Protein AF-A0A0C3S0Z9-F1 (afdb_monomer_lite)

Sequence (194 aa):
MTDPRSNSTPHTPLFCAVRCPLKLSKAVDIPDELIANIVECTVYFQADASEADIIRLRQRALGTLSLVCRQWMRRLRRRIFNVLTIRSKDDLKQLLHFLDHPGTIQPTLAECLHPIRVSHTGSWGLPWLHLTRTGLVARHAKPRILIVTLGDTTVPYIETDGVSLYAPSIIAGFCILLSNAQPEGSTSTIPPGS

Radius of gyration: 23.76 Å; chains: 1; bounding box: 66×62×72 Å

Secondary structure (DSSP, 8-state):
-------------------------SGGG--HHHHHHHHHHTT---TT--HHHHHHHHHHHHHHHHTS-HHHHHHHHHHHTTSEEE-SHHHHHHHHHHHHS--SSSSPHHHH--PEEEEE-STTHHHHHHHHHHHHHTTT---SEEEEEETTEEEEEEEETTEEEE-----TT---------------PPPPP-

Organism: Phlebiopsis gigantea (strain 11061_1 CR5-6) (NCBI:txid745531)

Structure (mmCIF, N/CA/C/O backbone):
data_AF-A0A0C3S0Z9-F1
#
_entry.id   AF-A0A0C3S0Z9-F1
#
loop_
_atom_site.group_PDB
_atom_site.id
_atom_site.type_symbol
_atom_site.label_atom_id
_atom_site.label_alt_id
_atom_site.label_comp_id
_atom_site.label_asym_id
_atom_site.label_entity_id
_atom_site.label_seq_id
_atom_site.pdbx_PDB_ins_code
_atom_site.Cartn_x
_atom_site.Cartn_y
_atom_site.Cartn_z
_atom_site.occupancy
_atom_site.B_iso_or_equiv
_atom_site.auth_seq_id
_atom_site.auth_comp_id
_atom_site.auth_asym_id
_atom_site.auth_atom_id
_atom_site.pdbx_PDB_model_num
ATOM 1 N N . MET A 1 1 ? 48.985 -6.890 24.666 1.00 52.03 1 MET A N 1
ATOM 2 C CA . MET A 1 1 ? 47.968 -7.589 25.473 1.00 52.03 1 MET A CA 1
ATOM 3 C C . MET A 1 1 ? 47.212 -6.540 26.274 1.00 52.03 1 MET A C 1
ATOM 5 O O . MET A 1 1 ? 47.584 -6.291 27.407 1.00 52.03 1 MET A O 1
ATOM 9 N N . THR A 1 2 ? 46.234 -5.883 25.643 1.00 52.00 2 THR A N 1
ATOM 10 C CA . THR A 1 2 ? 45.212 -5.021 26.271 1.00 52.00 2 THR A CA 1
ATOM 11 C C . THR A 1 2 ? 44.234 -4.595 25.171 1.00 52.00 2 THR A C 1
ATOM 13 O O . THR A 1 2 ? 44.539 -3.711 24.376 1.00 52.00 2 THR A O 1
ATOM 16 N N . ASP A 1 3 ? 43.091 -5.277 25.090 1.00 48.66 3 ASP A N 1
ATOM 17 C CA . ASP A 1 3 ? 41.973 -4.909 24.213 1.00 48.66 3 ASP A CA 1
ATOM 18 C C . ASP A 1 3 ? 41.157 -3.767 24.846 1.00 48.66 3 ASP A C 1
ATOM 20 O O . ASP A 1 3 ? 40.769 -3.879 26.017 1.00 48.66 3 ASP A O 1
ATOM 24 N N . PRO A 1 4 ? 40.840 -2.685 24.113 1.00 70.12 4 PRO A N 1
ATOM 25 C CA . PRO A 1 4 ? 39.965 -1.636 24.608 1.00 70.12 4 PRO A CA 1
ATOM 26 C C . PRO A 1 4 ? 38.505 -2.094 24.490 1.00 70.12 4 PRO A C 1
ATOM 28 O O . PRO A 1 4 ? 37.900 -2.085 23.419 1.00 70.12 4 PRO A O 1
ATOM 31 N N . ARG A 1 5 ? 37.923 -2.498 25.624 1.00 56.62 5 ARG A N 1
ATOM 32 C CA . ARG A 1 5 ? 36.480 -2.731 25.771 1.00 56.62 5 ARG A CA 1
ATOM 33 C C . ARG A 1 5 ? 35.711 -1.439 25.486 1.00 56.62 5 ARG A C 1
ATOM 35 O O . ARG A 1 5 ? 35.721 -0.506 26.284 1.00 56.62 5 ARG A O 1
ATOM 42 N N . SER A 1 6 ? 35.027 -1.423 24.348 1.00 62.59 6 SER A N 1
ATOM 43 C CA . SER A 1 6 ? 33.995 -0.450 24.001 1.00 62.59 6 SER A CA 1
ATOM 44 C C . SER A 1 6 ? 32.801 -0.603 24.952 1.00 62.59 6 SER A C 1
ATOM 46 O O . SER A 1 6 ? 32.106 -1.619 24.940 1.00 62.59 6 SER A O 1
ATOM 48 N N . ASN A 1 7 ? 32.595 0.395 25.815 1.00 55.34 7 ASN A N 1
ATOM 49 C CA . ASN A 1 7 ? 31.421 0.521 26.674 1.00 55.34 7 ASN A CA 1
ATOM 50 C C . ASN A 1 7 ? 30.246 1.050 25.840 1.00 55.34 7 ASN A C 1
ATOM 52 O O . ASN A 1 7 ? 30.029 2.258 25.760 1.00 55.34 7 ASN A O 1
ATOM 56 N N . SER A 1 8 ? 29.478 0.155 25.221 1.00 60.97 8 SER A N 1
ATOM 57 C CA . SER A 1 8 ? 28.184 0.508 24.637 1.00 60.97 8 SER A CA 1
ATOM 58 C C . SER A 1 8 ? 27.146 0.625 25.755 1.00 60.97 8 SER A C 1
ATOM 60 O O . SER A 1 8 ? 26.691 -0.379 26.307 1.00 60.97 8 SER A O 1
ATOM 62 N N . THR A 1 9 ? 26.783 1.851 26.117 1.00 62.44 9 THR A N 1
ATOM 63 C CA . THR A 1 9 ? 25.659 2.137 27.011 1.00 62.44 9 THR A CA 1
ATOM 64 C C . THR A 1 9 ? 24.360 1.624 26.376 1.00 62.44 9 THR A C 1
ATOM 66 O O . THR A 1 9 ? 24.074 1.964 25.227 1.00 62.44 9 THR A O 1
ATOM 69 N N . PRO A 1 10 ? 23.549 0.816 27.080 1.00 59.22 10 PRO A N 1
ATOM 70 C CA . PRO A 1 10 ? 22.259 0.392 26.562 1.00 59.22 10 PRO A CA 1
ATOM 71 C C . PRO A 1 10 ? 21.343 1.614 26.470 1.00 59.22 10 PRO A C 1
ATOM 73 O O . PRO A 1 10 ? 20.989 2.222 27.480 1.00 59.22 10 PRO A O 1
ATOM 76 N N . HIS A 1 11 ? 20.975 1.993 25.248 1.00 54.78 11 HIS A N 1
ATOM 77 C CA . HIS A 1 11 ? 19.938 2.985 25.008 1.00 54.78 11 HIS A CA 1
ATOM 78 C C . HIS A 1 11 ? 18.609 2.419 25.507 1.00 54.78 11 HIS A C 1
ATOM 80 O O . HIS A 1 11 ? 17.953 1.635 24.822 1.00 54.78 11 HIS A O 1
ATOM 86 N N . THR A 1 12 ? 18.219 2.795 26.723 1.00 50.47 12 THR A N 1
ATOM 87 C CA . THR A 1 12 ? 16.882 2.515 27.235 1.00 50.47 12 THR A CA 1
ATOM 88 C C . THR A 1 12 ? 15.888 3.257 26.342 1.00 50.47 12 THR A C 1
ATOM 90 O O . THR A 1 12 ? 15.969 4.487 26.252 1.00 50.47 12 THR A O 1
ATOM 93 N N . PRO A 1 13 ? 14.965 2.563 25.656 1.00 47.62 13 PRO A N 1
ATOM 94 C CA . PRO A 1 13 ? 13.929 3.230 24.890 1.00 47.62 13 PRO A CA 1
ATOM 95 C C . PRO A 1 13 ? 13.119 4.104 25.848 1.00 47.62 13 PRO A C 1
ATOM 97 O O . PRO A 1 13 ? 12.490 3.594 26.776 1.00 47.62 13 PRO A O 1
ATOM 100 N N . LEU A 1 14 ? 13.146 5.422 25.633 1.00 45.75 14 LEU A N 1
ATOM 101 C CA . LEU A 1 14 ? 12.218 6.369 26.247 1.00 45.75 14 LEU A CA 1
ATOM 102 C C . LEU A 1 14 ? 10.816 6.049 25.717 1.00 45.75 14 LEU A C 1
ATOM 104 O O . LEU A 1 14 ? 10.308 6.688 24.800 1.00 45.75 14 LEU A O 1
ATOM 108 N N . PHE A 1 15 ? 10.195 5.013 26.277 1.00 47.41 15 PHE A N 1
ATOM 109 C CA . PHE A 1 15 ? 8.767 4.806 26.143 1.00 47.41 15 PHE A CA 1
ATOM 110 C C . PHE A 1 15 ? 8.101 6.007 26.796 1.00 47.41 15 PHE A C 1
ATOM 112 O O . PHE A 1 15 ? 8.155 6.190 28.013 1.00 47.41 15 PHE A O 1
ATOM 119 N N . CYS A 1 16 ? 7.516 6.857 25.958 1.00 43.41 16 CYS A N 1
ATOM 120 C CA . CYS A 1 16 ? 6.669 7.949 26.386 1.00 43.41 16 CYS A CA 1
ATOM 121 C C . CYS A 1 16 ? 5.530 7.329 27.205 1.00 43.41 16 CYS A C 1
ATOM 123 O O . CYS A 1 16 ? 4.602 6.736 26.654 1.00 43.41 16 CYS A O 1
ATOM 125 N N . ALA A 1 17 ? 5.643 7.386 28.533 1.00 46.94 17 ALA A N 1
ATOM 126 C CA . ALA A 1 17 ? 4.626 6.916 29.459 1.00 46.94 17 ALA A CA 1
ATOM 127 C C . ALA A 1 17 ? 3.462 7.911 29.444 1.00 46.94 17 ALA A C 1
ATOM 129 O O . ALA A 1 17 ? 3.234 8.659 30.394 1.00 46.94 17 ALA A O 1
ATOM 130 N N . VAL A 1 18 ? 2.733 7.943 28.330 1.00 54.34 18 VAL A N 1
ATOM 131 C CA . VAL A 1 18 ? 1.457 8.635 28.236 1.00 54.34 18 VAL A CA 1
ATOM 132 C C . VAL A 1 18 ? 0.499 7.853 29.126 1.00 54.34 18 VAL A C 1
ATOM 134 O O . VAL A 1 18 ? -0.052 6.822 28.742 1.00 54.34 18 VAL A O 1
ATOM 137 N N . ARG A 1 19 ? 0.338 8.311 30.370 1.00 47.22 19 ARG A N 1
ATOM 138 C CA . ARG A 1 19 ? -0.743 7.855 31.242 1.00 47.22 19 ARG A CA 1
ATOM 139 C C . ARG A 1 19 ? -2.053 8.310 30.605 1.00 47.22 19 ARG A C 1
ATOM 141 O O . ARG A 1 19 ? -2.492 9.428 30.841 1.00 47.22 19 ARG A O 1
ATOM 148 N N . CYS A 1 20 ? -2.664 7.460 29.785 1.00 50.59 20 CYS A N 1
ATOM 149 C CA . CYS A 1 20 ? -4.035 7.649 29.326 1.00 50.59 20 CYS A CA 1
ATOM 150 C C . CYS A 1 20 ? -4.989 7.132 30.413 1.00 50.59 20 CYS A C 1
ATOM 152 O O . CYS A 1 20 ? -5.079 5.917 30.595 1.00 50.59 20 CYS A O 1
ATOM 154 N N . PRO A 1 21 ? -5.743 7.994 31.120 1.00 54.03 21 PRO A N 1
ATOM 155 C CA . PRO A 1 21 ? -6.776 7.568 32.062 1.00 54.03 21 PRO A CA 1
ATOM 156 C C . PRO A 1 21 ? -8.051 7.139 31.313 1.00 54.03 21 PRO A C 1
ATOM 158 O O . PRO A 1 21 ? -9.156 7.563 31.642 1.00 54.03 21 PRO A O 1
ATOM 161 N N . LEU A 1 22 ? -7.915 6.328 30.262 1.00 59.69 22 LEU A N 1
ATOM 162 C CA . LEU A 1 22 ? -9.049 5.849 29.482 1.00 59.69 22 LEU A CA 1
ATOM 163 C C . LEU A 1 22 ? -9.535 4.527 30.076 1.00 59.69 22 LEU A C 1
ATOM 165 O O . LEU A 1 22 ? -8.858 3.503 29.989 1.00 59.69 22 LEU A O 1
ATOM 169 N N . LYS A 1 23 ? -10.735 4.541 30.666 1.00 63.81 23 LYS A N 1
ATOM 170 C CA . LYS A 1 23 ? -11.488 3.322 30.991 1.00 63.81 23 LYS A CA 1
ATOM 171 C C . LYS A 1 23 ? -12.006 2.702 29.689 1.00 63.81 23 LYS A C 1
ATOM 173 O O . LYS A 1 23 ? -13.164 2.865 29.326 1.00 63.81 23 LYS A O 1
ATOM 178 N N . LEU A 1 24 ? -11.119 2.032 28.964 1.00 66.75 24 LEU A N 1
ATOM 179 C CA . LEU A 1 24 ? -11.448 1.279 27.758 1.00 66.75 24 LEU A CA 1
ATOM 180 C C . LEU A 1 24 ? -12.093 -0.049 28.158 1.00 66.75 24 LEU A C 1
ATOM 182 O O . LEU A 1 24 ? -11.422 -0.935 28.679 1.00 66.75 24 LEU A O 1
ATOM 186 N N . SER A 1 25 ? -13.403 -0.172 27.941 1.00 73.31 25 SER A N 1
ATOM 187 C CA . SER A 1 25 ? -14.142 -1.398 28.266 1.00 73.31 25 SER A CA 1
ATOM 188 C C . SER A 1 25 ? -13.979 -2.473 27.187 1.00 73.31 25 SER A C 1
ATOM 190 O O . SER A 1 25 ? -13.975 -3.666 27.491 1.00 73.31 25 SER A O 1
ATOM 192 N N . LYS A 1 26 ? -13.826 -2.055 25.919 1.00 78.00 26 LYS A N 1
ATOM 193 C CA . LYS A 1 26 ? -13.686 -2.932 24.751 1.00 78.00 26 LYS A CA 1
ATOM 194 C C . LYS A 1 26 ? -12.664 -2.372 23.765 1.00 78.00 26 LYS A C 1
ATOM 196 O O . LYS A 1 26 ? -12.512 -1.165 23.614 1.00 78.00 26 LYS A O 1
ATOM 201 N N . ALA A 1 27 ? -12.034 -3.260 22.995 1.00 69.94 27 ALA A N 1
ATOM 202 C CA . ALA A 1 27 ? -11.095 -2.887 21.931 1.00 69.94 27 ALA A CA 1
ATOM 203 C C . ALA A 1 27 ? -11.727 -2.037 20.806 1.00 69.94 27 ALA A C 1
ATOM 205 O O . ALA A 1 27 ? -11.006 -1.423 20.023 1.00 69.94 27 ALA A O 1
ATOM 206 N N . VAL A 1 28 ? -13.062 -2.009 20.705 1.00 78.12 28 VAL A N 1
ATOM 207 C CA . VAL A 1 28 ? -13.785 -1.175 19.731 1.00 78.12 28 VAL A CA 1
ATOM 208 C C . VAL A 1 28 ? -13.854 0.295 20.155 1.00 78.12 28 VAL A C 1
ATOM 210 O O . VAL A 1 28 ? -13.990 1.161 19.296 1.00 78.12 28 VAL A O 1
ATOM 213 N N . ASP A 1 29 ? -13.702 0.570 21.453 1.00 84.69 29 ASP A N 1
ATOM 214 C CA . ASP A 1 29 ? -13.835 1.906 22.041 1.00 84.69 29 ASP A CA 1
ATOM 215 C C . ASP A 1 29 ? -12.532 2.721 21.915 1.00 84.69 29 ASP A C 1
ATOM 217 O O . ASP A 1 29 ? -12.435 3.837 22.420 1.00 84.69 29 ASP A O 1
ATOM 221 N N . ILE A 1 30 ? -11.503 2.162 21.264 1.00 85.25 30 ILE A N 1
ATOM 222 C CA . ILE A 1 30 ? -10.216 2.832 21.071 1.00 85.25 30 ILE A CA 1
ATOM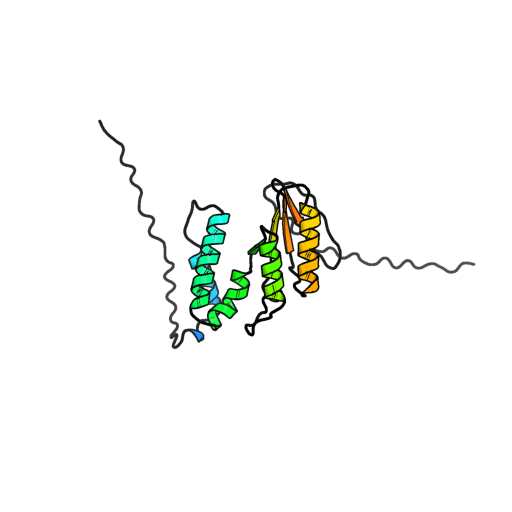 223 C C . ILE A 1 30 ? -10.401 4.002 20.086 1.00 85.25 30 ILE A C 1
ATOM 225 O O . ILE A 1 30 ? -10.844 3.763 18.954 1.00 85.25 30 ILE A O 1
ATOM 229 N N . PRO A 1 31 ? -10.036 5.244 20.463 1.00 88.31 31 PRO A N 1
ATOM 230 C CA . PRO A 1 31 ? -10.067 6.393 19.560 1.00 88.31 31 PRO A CA 1
ATOM 231 C C . PRO A 1 31 ? -9.146 6.197 18.350 1.00 88.31 31 PRO A C 1
ATOM 233 O O . PRO A 1 31 ? -8.114 5.523 18.442 1.00 88.31 31 PRO A O 1
ATOM 236 N N . ASP A 1 32 ? -9.503 6.785 17.209 1.00 83.38 32 ASP A N 1
ATOM 237 C CA . ASP A 1 32 ? -8.710 6.671 15.979 1.00 83.38 32 ASP A CA 1
ATOM 238 C C . ASP A 1 32 ? -7.308 7.267 16.145 1.00 83.38 32 ASP A C 1
ATOM 240 O O . ASP A 1 32 ? -6.335 6.717 15.627 1.00 83.38 32 ASP A O 1
ATOM 244 N N . GLU A 1 33 ? -7.188 8.319 16.951 1.00 86.50 33 GLU A N 1
ATOM 245 C CA . GLU A 1 33 ? -5.932 8.979 17.295 1.00 86.50 33 GLU A CA 1
ATOM 246 C C . GLU A 1 33 ? -5.006 8.035 18.068 1.00 86.50 33 GLU A C 1
ATOM 248 O O . GLU A 1 33 ? -3.802 7.992 17.820 1.00 86.50 33 GLU A O 1
ATOM 253 N N . LEU A 1 34 ? -5.558 7.214 18.969 1.00 88.31 34 LEU A N 1
ATOM 254 C CA . LEU A 1 34 ? -4.752 6.264 19.730 1.00 88.31 34 LEU A CA 1
ATOM 255 C C . LEU A 1 34 ? -4.264 5.119 18.839 1.00 88.31 34 LEU A C 1
ATOM 257 O O . LEU A 1 34 ? -3.115 4.703 18.960 1.00 88.31 34 LEU A O 1
ATOM 261 N N . ILE A 1 35 ? -5.094 4.637 17.908 1.00 86.31 35 ILE A N 1
ATOM 262 C CA . ILE A 1 35 ? -4.651 3.642 16.919 1.00 86.31 35 ILE A CA 1
ATOM 263 C C . ILE A 1 35 ? -3.570 4.231 16.013 1.00 86.31 35 ILE A C 1
ATOM 265 O O . ILE A 1 35 ? -2.575 3.558 15.745 1.00 86.31 35 ILE A O 1
ATOM 269 N N . ALA A 1 36 ? -3.733 5.477 15.564 1.00 83.94 36 ALA A N 1
ATOM 270 C CA . ALA A 1 36 ? -2.723 6.178 14.782 1.00 83.94 36 ALA A CA 1
ATOM 271 C C . ALA A 1 36 ? -1.381 6.247 15.527 1.00 83.94 36 ALA A C 1
ATOM 273 O O . ALA A 1 36 ? -0.362 5.860 14.949 1.00 83.94 36 ALA A O 1
ATOM 274 N N . ASN A 1 37 ? -1.409 6.615 16.811 1.00 87.06 37 ASN A N 1
ATOM 275 C CA . ASN A 1 37 ? -0.230 6.658 17.676 1.00 87.06 37 ASN A CA 1
ATOM 276 C C . ASN A 1 37 ? 0.395 5.273 17.872 1.00 87.06 37 ASN A C 1
ATOM 278 O O . ASN A 1 37 ? 1.601 5.129 17.710 1.00 87.06 37 ASN A O 1
ATOM 282 N N . ILE A 1 38 ? -0.402 4.231 18.151 1.00 87.81 38 ILE A N 1
ATOM 283 C CA . ILE A 1 38 ? 0.103 2.851 18.281 1.00 87.81 38 ILE A CA 1
ATOM 284 C C . ILE A 1 38 ? 0.834 2.442 17.002 1.00 87.81 38 ILE A C 1
ATOM 286 O O . ILE A 1 38 ? 1.950 1.933 17.056 1.00 87.81 38 ILE A O 1
ATOM 290 N N . VAL A 1 39 ? 0.224 2.699 15.844 1.00 84.94 39 VAL A N 1
ATOM 291 C CA . VAL A 1 39 ? 0.821 2.393 14.544 1.00 84.94 39 VAL A CA 1
ATOM 292 C C . VAL A 1 39 ? 2.121 3.164 14.328 1.00 84.94 39 VAL A C 1
ATOM 294 O O . VAL A 1 39 ? 3.085 2.584 13.841 1.00 84.94 39 VAL A O 1
ATOM 297 N N . GLU A 1 40 ? 2.173 4.447 14.672 1.00 83.88 40 GLU A N 1
ATOM 298 C CA . GLU A 1 40 ? 3.391 5.257 14.545 1.00 83.88 40 GLU A CA 1
ATOM 299 C C . GLU A 1 40 ? 4.503 4.755 15.471 1.00 83.88 40 GLU A C 1
ATOM 301 O O . GLU A 1 40 ? 5.647 4.611 15.038 1.00 83.88 40 GLU A O 1
ATOM 306 N N . CYS A 1 41 ? 4.155 4.345 16.692 1.00 84.44 41 CYS A N 1
ATOM 307 C CA . CYS A 1 41 ? 5.089 3.727 17.625 1.00 84.44 41 CYS A CA 1
ATOM 308 C C . CYS A 1 41 ? 5.624 2.372 17.139 1.00 84.44 41 CYS A C 1
ATOM 310 O O . CYS A 1 41 ? 6.753 2.033 17.473 1.00 84.44 41 CYS A O 1
ATOM 312 N N . THR A 1 42 ? 4.882 1.604 16.325 1.00 79.88 42 THR A N 1
ATOM 313 C CA . THR A 1 42 ? 5.403 0.326 15.786 1.00 79.88 42 THR A CA 1
ATOM 314 C C . THR A 1 42 ? 6.544 0.485 14.775 1.00 79.88 42 THR A C 1
ATOM 316 O O . THR A 1 42 ? 7.196 -0.502 14.445 1.00 79.88 42 THR A O 1
ATOM 319 N N . VAL A 1 43 ? 6.780 1.698 14.266 1.00 69.75 43 VAL A N 1
ATOM 320 C CA . VAL A 1 43 ? 7.775 1.977 13.212 1.00 69.75 43 VAL A CA 1
ATOM 321 C C . VAL A 1 43 ? 9.031 2.652 13.768 1.00 69.75 43 VAL A C 1
ATOM 323 O O . VAL A 1 43 ? 10.104 2.552 13.177 1.00 69.75 43 VAL A O 1
ATOM 326 N N . TYR A 1 44 ? 8.924 3.306 14.922 1.00 69.94 44 TYR A N 1
ATOM 327 C CA . TYR A 1 44 ? 10.069 3.841 15.648 1.00 69.94 44 TYR A CA 1
ATOM 328 C C . TYR A 1 44 ? 10.848 2.682 16.261 1.00 69.94 44 TYR A C 1
ATOM 330 O O . TYR A 1 44 ? 10.482 2.273 17.344 1.00 69.94 44 TYR A O 1
ATOM 338 N N . PHE A 1 45 ? 11.855 2.121 15.586 1.00 62.88 45 PHE A N 1
ATOM 339 C CA . PHE A 1 45 ? 13.036 1.490 16.208 1.00 62.88 45 PHE A CA 1
ATOM 340 C C . PHE A 1 45 ? 13.905 0.811 15.139 1.00 62.88 45 PHE A C 1
ATOM 342 O O . PHE A 1 45 ? 13.743 -0.377 14.885 1.00 62.88 45 PHE A O 1
ATOM 349 N N . GLN A 1 46 ? 14.824 1.562 14.520 1.00 68.00 46 GLN A N 1
ATOM 350 C CA . GLN A 1 46 ? 16.139 1.088 14.044 1.00 68.00 46 GLN A CA 1
ATOM 351 C C . GLN A 1 46 ? 16.876 2.258 13.375 1.00 68.00 46 GLN A C 1
ATOM 353 O O . GLN A 1 46 ? 16.485 2.696 12.298 1.00 68.00 46 GLN A O 1
ATOM 358 N N . ALA A 1 47 ? 17.923 2.775 14.026 1.00 70.94 47 ALA A N 1
ATOM 359 C CA . ALA A 1 47 ? 18.706 3.910 13.523 1.00 70.94 47 ALA A CA 1
ATOM 360 C C . ALA A 1 47 ? 19.526 3.573 12.259 1.00 70.94 47 ALA A C 1
ATOM 362 O O . ALA A 1 47 ? 19.855 4.475 11.498 1.00 70.94 47 ALA A O 1
ATOM 363 N N . ASP A 1 48 ? 19.770 2.282 12.005 1.00 85.56 48 ASP A N 1
ATOM 364 C CA . ASP A 1 48 ? 20.664 1.810 10.938 1.00 85.56 48 ASP A CA 1
ATOM 365 C C . ASP A 1 48 ? 19.941 1.034 9.818 1.00 85.56 48 ASP A C 1
ATOM 367 O O . ASP A 1 48 ? 20.582 0.439 8.952 1.00 85.56 48 ASP A O 1
ATOM 371 N N . ALA A 1 49 ? 18.604 0.985 9.825 1.00 85.56 49 ALA A N 1
ATOM 372 C CA . ALA A 1 49 ? 17.848 0.249 8.811 1.00 85.56 49 ALA A CA 1
ATOM 373 C C . ALA A 1 49 ? 17.723 1.045 7.503 1.00 85.56 49 ALA A C 1
ATOM 375 O O . ALA A 1 49 ? 17.476 2.251 7.508 1.00 85.56 49 ALA A O 1
ATOM 376 N N . SER A 1 50 ? 17.824 0.353 6.364 1.00 88.19 50 SER A N 1
ATOM 377 C CA . SER A 1 50 ? 17.542 0.966 5.063 1.00 88.19 50 SER A CA 1
ATOM 378 C C . SER A 1 50 ? 16.067 1.396 4.964 1.00 88.19 50 SER A C 1
ATOM 380 O O . SER A 1 50 ? 15.195 0.789 5.590 1.00 88.19 50 SER A O 1
ATOM 382 N N . GLU A 1 51 ? 15.742 2.394 4.129 1.00 82.69 51 GLU A N 1
ATOM 383 C CA . GLU A 1 51 ? 14.343 2.808 3.885 1.00 82.69 51 GLU A CA 1
ATOM 384 C C . GLU A 1 51 ? 13.464 1.607 3.485 1.00 82.69 51 GLU A C 1
ATOM 386 O O . GLU A 1 51 ? 12.329 1.463 3.946 1.00 82.69 51 GLU A O 1
ATOM 391 N N . ALA A 1 52 ? 14.005 0.700 2.665 1.00 82.12 52 ALA A N 1
ATOM 392 C CA . ALA A 1 52 ? 13.307 -0.504 2.232 1.00 82.12 52 ALA A CA 1
ATOM 393 C C . ALA A 1 52 ? 12.988 -1.448 3.402 1.00 82.12 52 ALA A C 1
ATOM 395 O O . ALA A 1 52 ? 11.899 -2.030 3.432 1.00 82.12 52 ALA A O 1
ATOM 396 N N . ASP A 1 53 ? 13.898 -1.586 4.366 1.00 85.19 53 ASP A N 1
ATOM 397 C CA . ASP A 1 53 ? 13.686 -2.411 5.556 1.00 85.19 53 ASP A CA 1
ATOM 398 C C . ASP A 1 53 ? 12.673 -1.772 6.502 1.00 85.19 53 ASP A C 1
ATOM 400 O O . ASP A 1 53 ? 11.770 -2.462 6.976 1.00 85.19 53 ASP A O 1
ATOM 404 N N . ILE A 1 54 ? 12.729 -0.449 6.685 1.00 84.88 54 ILE A N 1
ATOM 405 C CA . ILE A 1 54 ? 11.737 0.304 7.465 1.00 84.88 54 ILE A CA 1
ATOM 406 C C . ILE A 1 54 ? 10.336 0.115 6.868 1.00 84.88 54 ILE A C 1
ATOM 408 O O . ILE A 1 54 ? 9.383 -0.182 7.593 1.00 84.88 54 ILE A O 1
ATOM 412 N N . ILE A 1 55 ? 10.193 0.221 5.541 1.00 84.00 55 ILE A N 1
ATOM 413 C CA . ILE A 1 55 ? 8.913 -0.007 4.852 1.00 84.00 55 ILE A CA 1
ATOM 414 C C . ILE A 1 55 ? 8.430 -1.446 5.067 1.00 84.00 55 ILE A C 1
ATOM 416 O O . ILE A 1 55 ? 7.260 -1.653 5.394 1.00 84.00 55 ILE A O 1
ATOM 420 N N . ARG A 1 56 ? 9.313 -2.443 4.924 1.00 86.00 56 ARG A N 1
ATOM 421 C CA . ARG A 1 56 ? 8.968 -3.862 5.123 1.00 86.00 56 ARG A CA 1
ATOM 422 C C . ARG A 1 56 ? 8.533 -4.151 6.557 1.00 86.00 56 ARG A C 1
ATOM 424 O O . ARG A 1 56 ? 7.513 -4.808 6.758 1.00 86.00 56 ARG A O 1
ATOM 431 N N . LEU A 1 57 ? 9.274 -3.656 7.547 1.00 86.12 57 LEU A N 1
ATOM 432 C CA . LEU A 1 57 ? 8.959 -3.821 8.968 1.00 86.12 57 LEU A CA 1
ATOM 433 C C . LEU A 1 57 ? 7.624 -3.163 9.309 1.00 86.12 57 LEU A C 1
ATOM 435 O O . LEU A 1 57 ? 6.759 -3.805 9.907 1.00 86.12 57 LEU A O 1
ATOM 439 N N . ARG A 1 58 ? 7.409 -1.932 8.833 1.00 86.75 58 ARG A N 1
ATOM 440 C CA . ARG A 1 58 ? 6.137 -1.220 8.976 1.00 86.75 58 ARG A CA 1
ATOM 441 C C . ARG A 1 58 ? 4.975 -2.001 8.369 1.00 86.75 58 ARG A C 1
ATOM 443 O O . ARG A 1 58 ? 3.951 -2.171 9.025 1.00 86.75 58 ARG A O 1
ATOM 450 N N . GLN A 1 59 ? 5.114 -2.490 7.137 1.00 89.44 59 GLN A N 1
ATOM 451 C CA . GLN A 1 59 ? 4.067 -3.275 6.474 1.00 89.44 59 GLN A CA 1
ATOM 452 C C . GLN A 1 59 ? 3.774 -4.575 7.223 1.00 89.44 59 GLN A C 1
ATOM 454 O O . GLN A 1 59 ? 2.609 -4.933 7.388 1.00 89.44 59 GLN A O 1
ATOM 459 N N . ARG A 1 60 ? 4.808 -5.253 7.732 1.00 90.69 60 ARG A N 1
ATOM 460 C CA . ARG A 1 60 ? 4.649 -6.471 8.530 1.00 90.69 60 ARG A CA 1
ATOM 461 C C . ARG A 1 60 ? 3.901 -6.195 9.831 1.00 90.69 60 ARG A C 1
ATOM 463 O O . ARG A 1 60 ? 2.951 -6.909 10.131 1.00 90.69 60 ARG A O 1
ATOM 470 N N . ALA A 1 61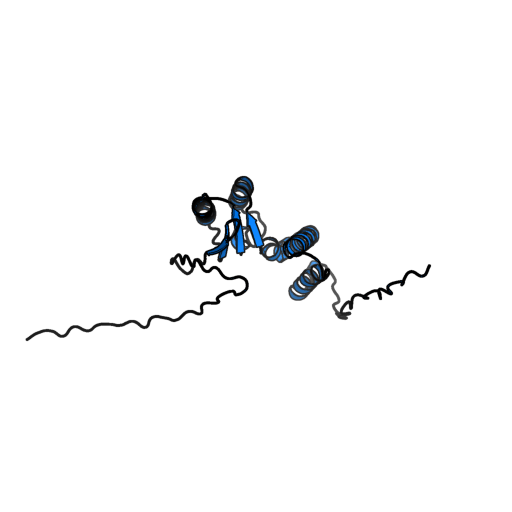 ? 4.287 -5.155 10.569 1.00 89.81 61 ALA A N 1
ATOM 471 C CA . ALA A 1 61 ? 3.624 -4.763 11.811 1.00 89.81 61 ALA A CA 1
ATOM 472 C C . ALA A 1 61 ? 2.151 -4.396 11.574 1.00 89.81 61 ALA A C 1
ATOM 474 O O . ALA A 1 61 ? 1.266 -4.904 12.261 1.00 89.81 61 ALA A O 1
ATOM 475 N N . LEU A 1 62 ? 1.874 -3.587 10.546 1.00 91.44 62 LEU A N 1
ATOM 476 C CA . LEU A 1 62 ? 0.512 -3.248 10.135 1.00 91.44 62 LEU A CA 1
ATOM 477 C C . LEU A 1 62 ? -0.299 -4.486 9.736 1.00 91.44 62 LEU A C 1
ATOM 479 O O . LEU A 1 62 ? -1.463 -4.601 10.115 1.00 91.44 62 LEU A O 1
ATOM 483 N N . GLY A 1 63 ? 0.319 -5.417 9.006 1.00 92.25 63 GLY A N 1
ATOM 484 C CA . GLY A 1 63 ? -0.275 -6.701 8.651 1.00 92.25 63 GLY A CA 1
ATOM 485 C C . GLY A 1 63 ? -0.671 -7.492 9.894 1.00 92.25 63 GLY A C 1
ATOM 486 O O . GLY A 1 63 ? -1.826 -7.886 10.014 1.00 92.25 63 GLY A O 1
ATOM 487 N N . THR A 1 64 ? 0.230 -7.634 10.865 1.00 92.44 64 THR A N 1
ATOM 488 C CA . THR A 1 64 ? -0.056 -8.307 12.140 1.00 92.44 64 THR A CA 1
ATOM 489 C C . THR A 1 64 ? -1.193 -7.628 12.907 1.00 92.44 64 THR A C 1
ATOM 491 O O . THR A 1 64 ? -2.130 -8.298 13.335 1.00 92.44 64 THR A O 1
ATOM 494 N N . LEU A 1 65 ? -1.169 -6.297 13.036 1.00 91.19 65 LEU A N 1
ATOM 495 C CA . LEU A 1 65 ? -2.222 -5.541 13.724 1.00 91.19 65 LEU A CA 1
ATOM 496 C C . LEU A 1 65 ? -3.585 -5.667 13.028 1.00 91.19 65 LEU A C 1
ATOM 498 O O . LEU A 1 65 ? -4.628 -5.673 13.681 1.00 91.19 65 LEU A O 1
ATOM 502 N N . SER A 1 66 ? -3.596 -5.809 11.702 1.00 92.50 66 SER A N 1
ATOM 503 C CA . SER A 1 66 ? -4.828 -5.987 10.931 1.00 92.50 66 SER A CA 1
ATOM 504 C C . SER A 1 66 ? -5.544 -7.309 11.219 1.00 92.50 66 SER A C 1
ATOM 506 O O . SER A 1 66 ? -6.760 -7.397 11.044 1.00 92.50 66 SER A O 1
ATOM 508 N N . LEU A 1 67 ? -4.813 -8.311 11.719 1.00 92.44 67 LEU A N 1
ATOM 509 C CA . LEU A 1 67 ? -5.357 -9.621 12.077 1.00 92.44 67 LEU A CA 1
ATOM 510 C C . LEU A 1 67 ? -6.067 -9.624 13.436 1.00 92.44 67 LEU A C 1
ATOM 512 O O . LEU A 1 67 ? -6.801 -10.567 13.717 1.00 92.44 67 LEU A O 1
ATOM 516 N N . VAL A 1 68 ? -5.898 -8.583 14.262 1.00 90.50 68 VAL A N 1
ATOM 517 C CA . VAL A 1 68 ? -6.506 -8.508 15.603 1.00 90.50 68 VAL A CA 1
ATOM 518 C C . VAL A 1 68 ? -8.030 -8.573 15.513 1.00 90.50 68 VAL A C 1
ATOM 520 O O . VAL A 1 68 ? -8.665 -9.383 16.184 1.00 90.50 68 VAL A O 1
ATOM 523 N N . CYS A 1 69 ? -8.638 -7.728 14.674 1.00 89.69 69 CYS A N 1
ATOM 524 C CA . CYS A 1 69 ? -10.057 -7.829 14.343 1.00 89.69 69 CYS A CA 1
ATOM 525 C C . CYS A 1 69 ? -10.408 -7.044 13.068 1.00 89.69 69 CYS A C 1
ATOM 527 O O . CYS A 1 69 ? -9.644 -6.206 12.583 1.00 89.69 69 CYS A O 1
ATOM 529 N N . ARG A 1 70 ? -11.629 -7.249 12.548 1.00 89.12 70 ARG A N 1
ATOM 530 C CA . ARG A 1 70 ? -12.127 -6.549 11.345 1.00 89.12 70 ARG A CA 1
ATOM 531 C C . ARG A 1 70 ? -12.092 -5.023 11.473 1.00 89.12 70 ARG A C 1
ATOM 533 O O . ARG A 1 70 ? -11.879 -4.344 10.473 1.00 89.12 70 ARG A O 1
ATOM 540 N N . GLN A 1 71 ? -12.301 -4.481 12.674 1.00 87.69 71 GLN A N 1
ATOM 541 C CA . GLN A 1 71 ? -12.275 -3.034 12.900 1.00 87.69 71 GLN A CA 1
ATOM 542 C C . GLN A 1 71 ? -10.864 -2.459 12.728 1.00 87.69 71 GLN A C 1
ATOM 544 O O . GLN A 1 71 ? -10.702 -1.429 12.077 1.00 87.69 71 GLN A O 1
ATOM 549 N N . TRP A 1 72 ? -9.847 -3.160 13.237 1.00 90.25 72 TRP A N 1
ATOM 550 C CA . TRP A 1 72 ? -8.447 -2.803 13.017 1.00 90.25 72 TRP A CA 1
ATOM 551 C C . TRP A 1 72 ? -8.099 -2.871 11.534 1.00 90.25 72 TRP A C 1
ATOM 553 O O . TRP A 1 72 ? -7.564 -1.905 10.999 1.00 90.25 72 TRP A O 1
ATOM 563 N N . MET A 1 73 ? -8.498 -3.939 10.834 1.00 91.00 73 MET A N 1
ATOM 564 C CA . MET A 1 73 ? -8.292 -4.031 9.387 1.00 91.00 73 MET A CA 1
ATOM 565 C C . MET A 1 73 ? -8.890 -2.833 8.639 1.00 91.00 73 MET A C 1
ATOM 567 O O . MET A 1 73 ? -8.196 -2.244 7.820 1.00 91.00 73 MET A O 1
ATOM 571 N N . ARG A 1 74 ? -10.134 -2.418 8.931 1.00 90.88 74 ARG A N 1
ATOM 572 C CA . ARG A 1 74 ? -10.759 -1.241 8.285 1.00 90.88 74 ARG A CA 1
ATOM 573 C C . ARG A 1 74 ? -9.934 0.032 8.464 1.00 90.88 74 ARG A C 1
ATOM 575 O O . ARG A 1 74 ? -9.682 0.737 7.490 1.00 90.88 74 ARG A O 1
ATOM 582 N N . ARG A 1 75 ? -9.492 0.306 9.694 1.00 89.56 75 ARG A N 1
ATOM 583 C CA . ARG A 1 75 ? -8.735 1.522 10.036 1.00 89.56 75 ARG A CA 1
ATOM 584 C C . ARG A 1 75 ? -7.316 1.500 9.469 1.00 89.56 75 ARG A C 1
ATOM 586 O O . ARG A 1 75 ? -6.822 2.513 8.980 1.00 89.56 75 ARG A O 1
ATOM 593 N N . LEU A 1 76 ? -6.671 0.335 9.480 1.00 92.19 76 LEU A N 1
ATOM 594 C CA . LEU A 1 76 ? -5.305 0.162 8.988 1.00 92.19 76 LEU A CA 1
ATOM 595 C C . LEU A 1 76 ? -5.217 0.002 7.473 1.00 92.19 76 LEU A C 1
ATOM 597 O O . LEU A 1 76 ? -4.143 0.226 6.922 1.00 92.19 76 LEU A O 1
ATOM 601 N N . ARG A 1 77 ? -6.314 -0.341 6.789 1.00 91.62 77 ARG A N 1
ATOM 602 C CA . ARG A 1 77 ? -6.329 -0.645 5.350 1.00 91.62 77 ARG A CA 1
ATOM 603 C C . ARG A 1 77 ? -5.633 0.429 4.519 1.00 91.62 77 ARG A C 1
ATOM 605 O O . ARG A 1 77 ? -4.713 0.116 3.771 1.00 91.62 77 ARG A O 1
ATOM 612 N N . ARG A 1 78 ? -5.998 1.700 4.716 1.00 90.25 78 ARG A N 1
ATOM 613 C CA . ARG A 1 78 ? -5.359 2.834 4.024 1.00 90.25 78 ARG A CA 1
ATOM 614 C C . ARG A 1 78 ? -3.860 2.912 4.303 1.00 90.25 78 ARG A C 1
ATOM 616 O O . ARG A 1 78 ? -3.094 3.165 3.389 1.00 90.25 78 ARG A O 1
ATOM 623 N N . ARG A 1 79 ? -3.430 2.657 5.545 1.00 89.75 79 ARG A N 1
ATOM 624 C CA . ARG A 1 79 ? -2.010 2.692 5.935 1.00 89.75 79 ARG A CA 1
ATOM 625 C C . ARG A 1 79 ? -1.218 1.512 5.355 1.00 89.75 79 ARG A C 1
ATOM 627 O O . ARG A 1 79 ? -0.069 1.704 4.974 1.00 89.75 79 ARG A O 1
ATOM 634 N N . ILE A 1 80 ? -1.822 0.324 5.258 1.00 90.75 80 ILE A N 1
ATOM 635 C CA . ILE A 1 80 ? -1.208 -0.873 4.654 1.00 90.75 80 ILE A CA 1
ATOM 636 C C . ILE A 1 80 ? -0.946 -0.645 3.164 1.00 90.75 80 ILE A C 1
ATOM 638 O O . ILE A 1 80 ? 0.150 -0.917 2.681 1.00 90.75 80 ILE A O 1
ATOM 642 N N . PHE A 1 81 ? -1.934 -0.098 2.453 1.00 90.00 81 PHE A N 1
ATOM 643 C CA . PHE A 1 81 ? -1.853 0.170 1.014 1.00 90.00 81 PHE A CA 1
ATOM 644 C C . PHE A 1 81 ? -1.336 1.580 0.677 1.00 90.00 81 PHE A C 1
ATOM 646 O O . PHE A 1 81 ? -1.402 1.996 -0.478 1.00 90.00 81 PHE A O 1
ATOM 653 N N . ASN A 1 82 ? -0.770 2.288 1.664 1.00 85.38 82 ASN A N 1
ATOM 654 C CA . ASN A 1 82 ? -0.243 3.643 1.486 1.00 85.38 82 ASN A CA 1
ATOM 655 C C . ASN A 1 82 ? 1.026 3.681 0.621 1.00 85.38 82 ASN A C 1
ATOM 657 O O . ASN A 1 82 ? 1.412 4.715 0.114 1.00 85.38 82 ASN A O 1
ATOM 661 N N . VAL A 1 83 ? 1.758 2.580 0.490 1.00 85.44 83 VAL A N 1
ATOM 662 C CA . VAL A 1 83 ? 2.850 2.494 -0.486 1.00 85.44 83 VAL A CA 1
ATOM 663 C C . VAL A 1 83 ? 2.828 1.086 -1.034 1.00 85.44 83 VAL A C 1
ATOM 665 O O . VAL A 1 83 ? 3.221 0.144 -0.345 1.00 85.44 83 VAL A O 1
ATOM 668 N N . LEU A 1 84 ? 2.341 0.937 -2.261 1.00 90.19 84 LEU A N 1
ATOM 669 C CA . LEU A 1 84 ? 2.346 -0.347 -2.950 1.00 90.19 84 LEU A CA 1
ATOM 670 C C . LEU A 1 84 ? 3.440 -0.344 -4.009 1.00 90.19 84 LEU A C 1
ATOM 672 O O . LEU A 1 84 ? 3.429 0.514 -4.885 1.00 90.19 84 LEU A O 1
ATOM 676 N N . THR A 1 85 ? 4.356 -1.308 -3.951 1.00 90.38 85 THR A N 1
ATOM 677 C CA . THR A 1 85 ? 5.418 -1.453 -4.953 1.00 90.38 85 THR A CA 1
ATOM 678 C C . THR A 1 85 ? 5.106 -2.622 -5.879 1.00 90.38 85 THR A C 1
ATOM 680 O O . THR A 1 85 ? 5.077 -3.762 -5.425 1.00 90.38 85 THR A O 1
ATOM 683 N N . ILE A 1 86 ? 4.916 -2.344 -7.166 1.00 91.94 86 ILE A N 1
ATOM 684 C CA . ILE A 1 86 ? 4.721 -3.332 -8.233 1.00 91.94 86 ILE A CA 1
ATOM 685 C C . ILE A 1 86 ? 6.082 -3.594 -8.875 1.00 91.94 86 ILE A C 1
ATOM 687 O O . ILE A 1 86 ? 6.666 -2.686 -9.472 1.00 91.94 86 ILE A O 1
ATOM 691 N N . ARG A 1 87 ? 6.602 -4.815 -8.726 1.00 89.69 87 ARG A N 1
ATOM 692 C CA . ARG A 1 87 ? 7.921 -5.216 -9.250 1.00 89.69 87 ARG A CA 1
ATOM 693 C C . ARG A 1 87 ? 7.817 -6.140 -10.452 1.00 89.69 87 ARG A C 1
ATOM 695 O O . ARG A 1 87 ? 8.771 -6.265 -11.210 1.00 89.69 87 ARG A O 1
ATOM 702 N N . SER A 1 88 ? 6.679 -6.810 -10.605 1.00 91.50 88 SER A N 1
ATOM 703 C CA . SER A 1 88 ? 6.473 -7.816 -11.640 1.00 91.50 88 SER A CA 1
ATOM 704 C C . SER A 1 88 ? 5.109 -7.689 -12.319 1.00 91.50 88 SER A C 1
ATOM 706 O O . SER A 1 88 ? 4.200 -6.999 -11.850 1.00 91.50 88 SER A O 1
ATOM 708 N N . LYS A 1 89 ? 4.954 -8.391 -13.447 1.00 91.69 89 LYS A N 1
ATOM 709 C CA . LYS A 1 89 ? 3.676 -8.473 -14.181 1.00 91.69 89 LYS A CA 1
ATOM 710 C C . LYS A 1 89 ? 2.625 -9.213 -13.412 1.00 91.69 89 LYS A C 1
ATOM 712 O O . LYS A 1 89 ? 1.447 -8.886 -13.523 1.00 91.69 89 LYS A O 1
ATOM 717 N N . ASP A 1 90 ? 3.060 -10.194 -12.648 1.00 95.31 90 ASP A N 1
ATOM 718 C CA . ASP A 1 90 ? 2.160 -11.004 -11.864 1.00 95.31 90 ASP A CA 1
ATOM 719 C C . ASP A 1 90 ? 1.705 -10.236 -10.619 1.00 95.31 90 ASP A C 1
ATOM 721 O O . ASP A 1 90 ? 0.519 -10.295 -10.315 1.00 95.31 90 ASP A O 1
ATOM 725 N N . ASP A 1 91 ? 2.549 -9.375 -10.029 1.00 94.31 91 ASP A N 1
ATOM 726 C CA . ASP A 1 91 ? 2.133 -8.426 -8.980 1.00 94.31 91 ASP A CA 1
ATOM 727 C C . ASP A 1 91 ? 1.022 -7.502 -9.499 1.00 94.31 91 ASP A C 1
ATOM 729 O O . ASP A 1 91 ? -0.001 -7.308 -8.840 1.00 94.31 91 ASP A O 1
ATOM 733 N N . LEU A 1 92 ? 1.208 -6.944 -10.706 1.00 94.44 92 LEU A N 1
ATOM 734 C CA . LEU A 1 92 ? 0.210 -6.086 -11.340 1.00 94.44 92 LEU A CA 1
ATOM 735 C C . LEU A 1 92 ? -1.086 -6.861 -11.582 1.00 94.44 92 LEU A C 1
ATOM 737 O O . LEU A 1 92 ? -2.144 -6.421 -11.148 1.00 94.44 92 LEU A O 1
ATOM 741 N N . LYS A 1 93 ? -1.026 -8.028 -12.234 1.00 95.75 93 LYS A N 1
ATOM 742 C CA . LYS A 1 93 ? -2.216 -8.861 -12.476 1.00 95.75 93 LYS A CA 1
ATOM 743 C C . LYS A 1 93 ? -2.934 -9.216 -11.177 1.00 95.75 93 LYS A C 1
ATOM 745 O O . LYS A 1 93 ? -4.158 -9.164 -11.136 1.00 95.75 93 LYS A O 1
ATOM 750 N N . GLN A 1 94 ? -2.192 -9.558 -10.128 1.00 95.81 94 GLN A N 1
ATOM 751 C CA . GLN A 1 94 ? -2.753 -9.901 -8.829 1.00 95.81 94 GLN A CA 1
ATOM 752 C C . GLN A 1 94 ? -3.458 -8.697 -8.195 1.00 95.81 94 GLN A C 1
ATOM 754 O O . GLN A 1 94 ? -4.578 -8.831 -7.704 1.00 95.81 94 GLN A O 1
ATOM 759 N N . LEU A 1 95 ? -2.849 -7.510 -8.256 1.00 94.38 95 LEU A N 1
ATOM 760 C CA . LEU A 1 95 ? -3.487 -6.272 -7.817 1.00 94.38 95 LEU A CA 1
ATOM 761 C C . LEU A 1 95 ? -4.783 -6.005 -8.589 1.00 94.38 95 LEU A C 1
ATOM 763 O O . LEU A 1 95 ? -5.813 -5.727 -7.979 1.00 94.38 95 LEU A O 1
ATOM 767 N N . LEU A 1 96 ? -4.740 -6.113 -9.918 1.00 95.44 96 LEU A N 1
ATOM 768 C CA . LEU A 1 96 ? -5.904 -5.924 -10.781 1.00 95.44 96 LEU A CA 1
ATOM 769 C C . LEU A 1 96 ? -7.021 -6.922 -10.438 1.00 95.44 96 LEU A C 1
ATOM 771 O O . LEU A 1 96 ? -8.172 -6.525 -10.291 1.00 95.44 96 LEU A O 1
ATOM 775 N N . HIS A 1 97 ? -6.675 -8.185 -10.191 1.00 95.31 97 HIS A N 1
ATOM 776 C CA . HIS A 1 97 ? -7.625 -9.204 -9.752 1.00 95.31 97 HIS A CA 1
ATOM 777 C C . HIS A 1 97 ? -8.262 -8.872 -8.391 1.00 95.31 97 HIS A C 1
ATOM 779 O O . HIS A 1 97 ? -9.459 -9.087 -8.198 1.00 95.31 97 HIS A O 1
ATOM 785 N N . PHE A 1 98 ? -7.499 -8.329 -7.435 1.00 93.00 98 PHE A N 1
ATOM 786 C CA . PHE A 1 98 ? -8.064 -7.873 -6.159 1.00 93.00 98 PHE A CA 1
ATOM 787 C C . PHE A 1 98 ? -8.998 -6.671 -6.315 1.00 93.00 98 PHE A C 1
ATOM 789 O O . PHE A 1 98 ? -9.932 -6.522 -5.529 1.00 93.00 98 PHE A O 1
ATOM 796 N N . LEU A 1 99 ? -8.756 -5.818 -7.308 1.00 93.75 99 LEU A N 1
ATOM 797 C CA . LEU A 1 99 ? -9.631 -4.692 -7.626 1.00 93.75 99 LEU A CA 1
ATOM 798 C C . LEU A 1 99 ? -10.937 -5.139 -8.297 1.00 93.75 99 LEU A C 1
ATOM 800 O O . LEU A 1 99 ? -11.967 -4.521 -8.049 1.00 93.75 99 LEU A O 1
ATOM 804 N N . ASP A 1 100 ? -10.915 -6.235 -9.062 1.00 94.56 100 ASP A N 1
ATOM 805 C CA . ASP A 1 100 ? -12.113 -6.821 -9.686 1.00 94.56 100 ASP A CA 1
ATOM 806 C C . ASP A 1 100 ? -13.094 -7.420 -8.658 1.00 94.56 100 ASP A C 1
ATOM 808 O O . ASP A 1 100 ? -14.282 -7.567 -8.937 1.00 94.56 100 ASP A O 1
ATOM 812 N N . HIS A 1 101 ? -12.618 -7.731 -7.447 1.00 91.88 101 HIS A N 1
ATOM 813 C CA . HIS A 1 101 ? -13.408 -8.363 -6.388 1.00 91.88 101 HIS A CA 1
ATOM 814 C C . HIS A 1 101 ? -13.488 -7.460 -5.149 1.00 91.88 101 HIS A C 1
ATOM 816 O O . HIS A 1 101 ? -12.797 -7.708 -4.151 1.00 91.88 101 HIS A O 1
ATOM 822 N N . PRO A 1 102 ? -14.321 -6.401 -5.170 1.00 81.94 102 PRO A N 1
ATOM 823 C CA . PRO A 1 102 ? -14.464 -5.513 -4.028 1.00 81.94 102 PRO A CA 1
ATOM 824 C C . PRO A 1 102 ? -15.020 -6.298 -2.834 1.00 81.94 102 PRO A C 1
ATOM 826 O O . PRO A 1 102 ? -16.178 -6.707 -2.801 1.00 81.94 102 PRO A O 1
ATOM 829 N N . GLY A 1 103 ? -14.167 -6.541 -1.839 1.00 84.00 103 GLY A N 1
ATOM 830 C CA . GLY A 1 103 ? -14.591 -7.160 -0.587 1.00 84.00 103 GLY A CA 1
ATOM 831 C C . GLY A 1 103 ? -15.602 -6.289 0.170 1.00 84.00 103 GLY A C 1
ATOM 832 O O . GLY A 1 103 ? -15.740 -5.096 -0.078 1.00 84.00 103 GLY A O 1
ATOM 833 N N . THR A 1 104 ? -16.253 -6.858 1.184 1.00 88.12 104 THR A N 1
ATOM 834 C CA . THR A 1 104 ? -17.256 -6.159 2.018 1.00 88.12 104 THR A CA 1
ATOM 835 C C . THR A 1 104 ? -16.666 -5.124 2.988 1.00 88.12 104 THR A C 1
ATOM 837 O O . THR A 1 104 ? -17.386 -4.493 3.762 1.00 88.12 104 THR A O 1
ATOM 840 N N . ILE A 1 105 ? -15.342 -4.963 2.997 1.00 87.62 105 ILE A N 1
ATOM 841 C CA . ILE A 1 105 ? -14.616 -4.108 3.936 1.00 87.62 105 ILE A CA 1
ATOM 842 C C . ILE A 1 105 ? -14.430 -2.730 3.302 1.00 87.62 105 ILE A C 1
ATOM 844 O O . ILE A 1 105 ? -13.676 -2.599 2.343 1.00 87.62 105 ILE A O 1
ATOM 848 N N . GLN A 1 106 ? -15.070 -1.716 3.883 1.00 89.62 106 GLN A N 1
ATOM 849 C CA . GLN A 1 106 ? -14.846 -0.307 3.557 1.00 89.62 106 GLN A CA 1
ATOM 850 C C . GLN A 1 106 ? -13.657 0.269 4.352 1.00 89.62 106 GLN A C 1
ATOM 852 O O . GLN A 1 106 ? -13.481 -0.117 5.516 1.00 89.62 106 GLN A O 1
ATOM 857 N N . PRO A 1 107 ? -12.867 1.203 3.789 1.00 90.56 107 PRO A N 1
ATOM 858 C CA . PRO A 1 107 ? -12.888 1.670 2.393 1.00 90.56 107 PRO A CA 1
ATOM 859 C C . PRO A 1 107 ? -12.449 0.586 1.393 1.00 90.56 107 PRO A C 1
ATOM 861 O O . PRO A 1 107 ? -11.689 -0.321 1.750 1.00 90.56 107 PRO A O 1
ATOM 864 N N . THR A 1 108 ? -12.912 0.669 0.143 1.00 92.12 108 THR A N 1
ATOM 865 C CA . THR A 1 108 ? -12.536 -0.300 -0.905 1.00 92.12 108 THR A CA 1
ATOM 866 C C . THR A 1 108 ? -11.021 -0.311 -1.143 1.00 92.12 108 THR A C 1
ATOM 868 O O . THR A 1 108 ? -10.306 0.629 -0.791 1.00 92.12 108 THR A O 1
ATOM 871 N N . LEU A 1 109 ? -10.480 -1.392 -1.730 1.00 91.75 109 LEU A N 1
ATOM 872 C CA . LEU A 1 109 ? -9.046 -1.424 -2.061 1.00 91.75 109 LEU A CA 1
ATOM 873 C C . LEU A 1 109 ? -8.672 -0.266 -2.997 1.00 91.75 109 LEU A C 1
ATOM 875 O O . LEU A 1 109 ? -7.677 0.398 -2.736 1.00 91.75 109 LEU A O 1
ATOM 879 N N . ALA A 1 110 ? -9.500 0.015 -4.008 1.00 91.69 110 ALA A N 1
ATOM 880 C CA . ALA A 1 110 ? -9.301 1.113 -4.952 1.00 91.69 110 ALA A CA 1
ATOM 881 C C . ALA A 1 110 ? -9.121 2.472 -4.249 1.00 91.69 110 ALA A C 1
ATOM 883 O O . ALA A 1 110 ? -8.207 3.217 -4.588 1.00 91.69 110 ALA A O 1
ATOM 884 N N . GLU A 1 111 ? -9.929 2.761 -3.224 1.00 90.56 111 GLU A N 1
ATOM 885 C CA . GLU A 1 111 ? -9.824 3.987 -2.416 1.00 90.56 111 GLU A CA 1
ATOM 886 C C . GLU A 1 111 ? -8.580 4.041 -1.520 1.00 90.56 111 GLU A C 1
ATOM 888 O O . GLU A 1 111 ? -8.180 5.116 -1.075 1.00 90.56 111 GLU A O 1
ATOM 893 N N . CYS A 1 112 ? -7.988 2.888 -1.202 1.00 90.94 112 CYS A N 1
ATOM 894 C CA . CYS A 1 112 ? -6.817 2.801 -0.330 1.00 90.94 112 CYS A CA 1
ATOM 895 C C . CYS A 1 112 ? -5.490 2.911 -1.083 1.00 90.94 112 CYS A C 1
ATOM 897 O O . CYS A 1 112 ? -4.459 3.071 -0.436 1.00 90.94 112 CYS A O 1
ATOM 899 N N . LEU A 1 113 ? -5.495 2.777 -2.411 1.00 90.12 113 LEU A N 1
ATOM 900 C CA . LEU A 1 113 ? -4.277 2.748 -3.216 1.00 90.12 113 LEU A CA 1
ATOM 901 C C . LEU A 1 113 ? -3.694 4.148 -3.387 1.00 90.12 113 LEU A C 1
ATOM 903 O O . LEU A 1 113 ? -4.093 4.891 -4.286 1.00 90.12 113 LEU A O 1
ATOM 907 N N . HIS A 1 114 ? -2.719 4.507 -2.552 1.00 83.50 114 HIS A N 1
ATOM 908 C CA . HIS A 1 114 ? -2.028 5.779 -2.712 1.00 83.50 114 HIS A CA 1
ATOM 909 C C . HIS A 1 114 ? -0.751 5.903 -1.875 1.00 83.50 114 HIS A C 1
ATOM 911 O O . HIS A 1 114 ? -0.900 5.853 -0.661 1.00 83.50 114 HIS A O 1
ATOM 917 N N . PRO A 1 115 ? 0.426 6.252 -2.450 1.00 84.75 115 PRO A N 1
ATOM 918 C CA . PRO A 1 115 ? 0.898 6.112 -3.845 1.00 84.75 115 PRO A CA 1
ATOM 919 C C . PRO A 1 115 ? 1.238 4.673 -4.295 1.00 84.75 115 PRO A C 1
ATOM 921 O O . PRO A 1 115 ? 1.582 3.807 -3.488 1.00 84.75 115 PRO A O 1
ATOM 924 N N . ILE A 1 116 ? 1.229 4.442 -5.618 1.00 87.38 116 ILE A N 1
ATOM 925 C CA . ILE A 1 116 ? 1.741 3.204 -6.240 1.00 87.38 116 ILE A CA 1
ATOM 926 C C . ILE A 1 116 ? 3.126 3.476 -6.829 1.00 87.38 116 ILE A C 1
ATOM 928 O O . ILE A 1 116 ? 3.291 4.357 -7.671 1.00 87.38 116 ILE A O 1
ATOM 932 N N . ARG A 1 117 ? 4.123 2.709 -6.391 1.00 88.12 117 ARG A N 1
ATOM 933 C CA . ARG A 1 117 ? 5.473 2.681 -6.950 1.00 88.12 117 ARG A CA 1
ATOM 934 C C . ARG A 1 117 ? 5.575 1.526 -7.935 1.00 88.12 117 ARG A C 1
ATOM 936 O O . ARG A 1 117 ? 5.215 0.397 -7.624 1.00 88.12 117 ARG A O 1
ATOM 943 N N . VAL A 1 118 ? 6.096 1.794 -9.114 1.00 86.31 118 VAL A N 1
ATOM 944 C CA . VAL A 1 118 ? 6.325 0.800 -10.151 1.00 86.31 118 VAL A CA 1
ATOM 945 C C . VAL A 1 118 ? 7.824 0.737 -10.382 1.00 86.31 118 VAL A C 1
ATOM 947 O O . VAL A 1 118 ? 8.430 1.732 -10.767 1.00 86.31 118 VAL A O 1
ATOM 950 N N . SER A 1 119 ? 8.434 -0.412 -10.107 1.00 85.69 119 SER A N 1
ATOM 951 C CA . SER A 1 119 ? 9.869 -0.615 -10.304 1.00 85.69 119 SER A CA 1
ATOM 952 C C . SER A 1 119 ? 10.078 -1.500 -11.522 1.00 85.69 119 SER A C 1
ATOM 954 O O . SER A 1 119 ? 9.568 -2.618 -11.566 1.00 85.69 119 SER A O 1
ATOM 956 N N . HIS A 1 120 ? 10.790 -0.985 -12.522 1.00 83.69 120 HIS A N 1
ATOM 957 C CA . HIS A 1 120 ? 11.120 -1.733 -13.729 1.00 83.69 120 HIS A CA 1
ATOM 958 C C . HIS A 1 120 ? 12.485 -1.298 -14.265 1.00 83.69 120 HIS A C 1
ATOM 960 O O . HIS A 1 120 ? 12.745 -0.112 -14.445 1.00 83.69 120 HIS A O 1
ATOM 966 N N . THR A 1 121 ? 13.356 -2.251 -14.576 1.00 81.31 121 THR A N 1
ATOM 967 C CA . THR A 1 121 ? 14.666 -1.995 -15.185 1.00 81.31 121 THR A CA 1
ATOM 968 C C . THR A 1 121 ? 14.611 -2.259 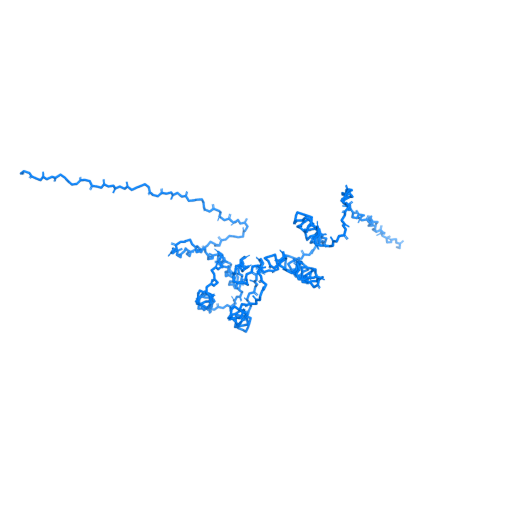-16.692 1.00 81.31 121 THR A C 1
ATOM 970 O O . THR A 1 121 ? 14.049 -3.253 -17.141 1.00 81.31 121 THR A O 1
ATOM 973 N N . GLY A 1 122 ? 15.179 -1.361 -17.501 1.00 80.50 122 GLY A N 1
ATOM 974 C CA . GLY A 1 122 ? 15.280 -1.522 -18.959 1.00 80.50 122 GLY A CA 1
ATOM 975 C C . GLY A 1 122 ? 14.300 -0.682 -19.785 1.00 80.50 122 GLY A C 1
ATOM 976 O O . GLY A 1 122 ? 13.495 0.088 -19.260 1.00 80.50 122 GLY A O 1
ATOM 977 N N . SER A 1 123 ? 14.370 -0.845 -21.109 1.00 80.25 123 SER A N 1
ATOM 978 C CA . SER A 1 123 ? 13.665 -0.025 -22.113 1.00 80.25 123 SER A CA 1
ATOM 979 C C . SER A 1 123 ? 12.134 -0.121 -22.071 1.00 80.25 123 SER A C 1
ATOM 981 O O . SER A 1 123 ? 11.443 0.704 -22.662 1.00 80.25 123 SER A O 1
ATOM 983 N N . TRP A 1 124 ? 11.589 -1.093 -21.338 1.00 81.50 124 TRP A N 1
ATOM 984 C CA . TRP A 1 124 ? 10.149 -1.329 -21.214 1.00 81.50 124 TRP A CA 1
ATOM 985 C C . TRP A 1 124 ? 9.457 -0.502 -20.124 1.00 81.50 124 TRP A C 1
ATOM 987 O O . TRP A 1 124 ? 8.258 -0.660 -19.909 1.00 81.50 124 TRP A O 1
ATOM 997 N N . GLY A 1 125 ? 10.164 0.418 -19.466 1.00 81.69 125 GLY A N 1
ATOM 998 C CA . GLY A 1 125 ? 9.606 1.219 -18.377 1.00 81.69 125 GLY A CA 1
ATOM 999 C C . GLY A 1 125 ? 8.378 2.064 -18.739 1.00 81.69 125 GLY A C 1
ATOM 1000 O O . GLY A 1 125 ? 7.412 2.099 -17.978 1.00 81.69 125 GLY A O 1
ATOM 1001 N N . LEU A 1 126 ? 8.366 2.702 -19.915 1.00 81.31 126 LEU A N 1
ATOM 1002 C CA . LEU A 1 126 ? 7.219 3.499 -20.371 1.00 81.31 126 LEU A CA 1
ATOM 1003 C C . LEU A 1 126 ? 6.012 2.627 -20.786 1.00 81.31 126 LEU A C 1
ATOM 1005 O O . LEU A 1 126 ? 4.908 2.889 -20.302 1.00 81.31 126 LEU A O 1
ATOM 1009 N N . PRO A 1 127 ? 6.176 1.559 -21.598 1.00 87.06 127 PRO A N 1
ATOM 1010 C CA . PRO A 1 127 ? 5.110 0.577 -21.808 1.00 87.06 127 PRO A CA 1
ATOM 1011 C C . PRO A 1 127 ? 4.548 0.010 -20.500 1.00 87.06 127 PRO A C 1
ATOM 1013 O O . PRO A 1 127 ? 3.342 -0.191 -20.370 1.00 87.06 127 PRO A O 1
ATOM 1016 N N . TRP A 1 128 ? 5.414 -0.211 -19.513 1.00 85.81 128 TRP A N 1
ATOM 1017 C CA . TRP A 1 128 ? 5.037 -0.732 -18.208 1.00 85.81 128 TRP A CA 1
ATOM 1018 C C . TRP A 1 128 ? 4.203 0.240 -17.372 1.00 85.81 128 TRP A C 1
ATOM 1020 O O . TRP A 1 128 ? 3.184 -0.145 -16.787 1.00 85.81 128 TRP A O 1
ATOM 1030 N N . LEU A 1 129 ? 4.598 1.513 -17.371 1.00 84.81 129 LEU A N 1
ATOM 1031 C CA . LEU A 1 129 ? 3.818 2.613 -16.815 1.00 84.81 129 LEU A CA 1
ATOM 1032 C C . LEU A 1 129 ? 2.426 2.663 -17.451 1.00 84.81 129 LEU A C 1
ATOM 1034 O O . LEU A 1 129 ? 1.419 2.665 -16.742 1.00 84.81 129 LEU A O 1
ATOM 1038 N N . HIS A 1 130 ? 2.370 2.650 -18.785 1.00 86.12 130 HIS A N 1
ATOM 1039 C CA . HIS A 1 130 ? 1.110 2.699 -19.517 1.00 86.12 130 HIS A CA 1
ATOM 1040 C C . HIS A 1 130 ? 0.213 1.504 -19.178 1.00 86.12 130 HIS A C 1
ATOM 1042 O O . HIS A 1 130 ? -0.953 1.691 -18.842 1.00 86.12 130 HIS A O 1
ATOM 1048 N N . LEU A 1 131 ? 0.762 0.285 -19.176 1.00 91.00 131 LEU A N 1
ATOM 1049 C CA . LEU A 1 131 ? 0.027 -0.927 -18.813 1.00 91.00 131 LEU A CA 1
ATOM 1050 C C . LEU A 1 131 ? -0.548 -0.841 -17.392 1.00 91.00 131 LEU A C 1
ATOM 1052 O O . LEU A 1 131 ? -1.718 -1.160 -17.177 1.00 91.00 131 LEU A O 1
ATOM 1056 N N . THR A 1 132 ? 0.261 -0.383 -16.433 1.00 90.94 132 THR A N 1
ATOM 1057 C CA . THR A 1 132 ? -0.156 -0.227 -15.033 1.00 90.94 132 THR A CA 1
ATOM 1058 C C . THR A 1 132 ? -1.286 0.791 -14.913 1.00 90.94 132 THR A C 1
ATOM 1060 O O . THR A 1 132 ? -2.321 0.496 -14.318 1.00 90.94 132 THR A O 1
ATOM 1063 N N . ARG A 1 133 ? -1.127 1.971 -15.525 1.00 88.00 133 ARG A N 1
ATOM 1064 C CA . ARG A 1 133 ? -2.132 3.039 -15.486 1.00 88.00 133 ARG A CA 1
ATOM 1065 C C . ARG A 1 133 ? -3.439 2.598 -16.133 1.00 88.00 133 ARG A C 1
ATOM 1067 O O . ARG A 1 133 ? -4.482 2.689 -15.494 1.00 88.00 133 ARG A O 1
ATOM 1074 N N . THR A 1 134 ? -3.389 2.072 -17.354 1.00 91.25 134 THR A N 1
ATOM 1075 C CA . THR A 1 134 ? -4.582 1.618 -18.082 1.00 91.25 134 THR A CA 1
ATOM 1076 C C . THR A 1 134 ? -5.318 0.524 -17.307 1.00 91.25 134 THR A C 1
ATOM 1078 O O . THR A 1 134 ? -6.541 0.577 -17.186 1.00 91.25 134 THR A O 1
ATOM 1081 N N . GLY A 1 135 ? -4.591 -0.422 -16.702 1.00 93.06 135 GLY A N 1
ATOM 1082 C CA . GLY A 1 135 ? -5.187 -1.474 -15.876 1.00 93.06 135 GLY A CA 1
ATOM 1083 C C . GLY A 1 135 ? -5.910 -0.947 -14.631 1.00 93.06 135 GLY A C 1
ATOM 1084 O O . GLY A 1 135 ? -6.999 -1.431 -14.316 1.00 93.06 135 GLY A O 1
ATOM 1085 N N . LEU A 1 136 ? -5.325 0.042 -13.947 1.00 90.94 136 LEU A N 1
ATOM 1086 C CA . LEU A 1 136 ? -5.900 0.667 -12.750 1.00 90.94 136 LEU A CA 1
ATOM 1087 C C . LEU A 1 136 ? -7.115 1.540 -13.084 1.00 90.94 136 LEU A C 1
ATOM 1089 O O . LEU A 1 136 ? -8.162 1.404 -12.450 1.00 90.94 136 LEU A O 1
ATOM 1093 N N . VAL A 1 137 ? -7.007 2.375 -14.123 1.00 89.50 137 VAL A N 1
ATOM 1094 C CA . VAL A 1 137 ? -8.095 3.248 -14.591 1.00 89.50 137 VAL A CA 1
ATOM 1095 C C . VAL A 1 137 ? -9.309 2.426 -15.016 1.00 89.50 137 VAL A C 1
ATOM 1097 O O . VAL A 1 137 ? -10.430 2.764 -14.634 1.00 89.50 137 VAL A O 1
ATOM 1100 N N . ALA A 1 138 ? -9.095 1.312 -15.724 1.00 92.88 138 ALA A N 1
ATOM 1101 C CA . ALA A 1 138 ? -10.164 0.402 -16.136 1.00 92.88 138 ALA A CA 1
ATOM 1102 C C . ALA A 1 138 ? -10.962 -0.186 -14.957 1.00 92.88 138 ALA A C 1
ATOM 1104 O O . ALA A 1 138 ? -12.093 -0.620 -15.142 1.00 92.88 138 ALA A O 1
ATOM 1105 N N . ARG A 1 139 ? -10.392 -0.187 -13.745 1.00 92.56 139 ARG A N 1
ATOM 1106 C CA . ARG A 1 139 ? -11.010 -0.714 -12.516 1.00 92.56 139 ARG A CA 1
ATOM 1107 C C . ARG A 1 139 ? -11.381 0.383 -11.525 1.00 92.56 139 ARG A C 1
ATOM 1109 O O . ARG A 1 139 ? -11.520 0.129 -10.332 1.00 92.56 139 ARG A O 1
ATOM 1116 N N . HIS A 1 140 ? -11.489 1.620 -12.009 1.00 87.19 1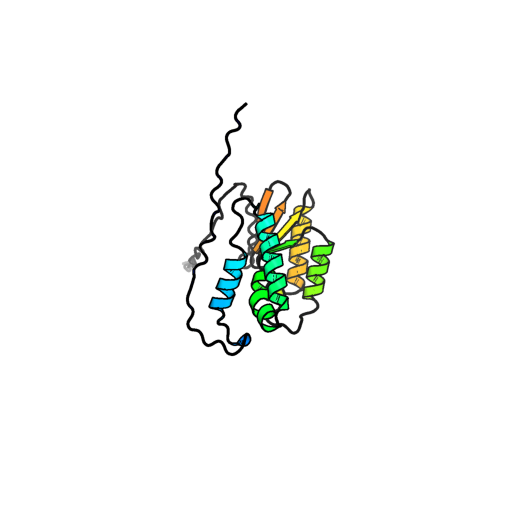40 HIS A N 1
ATOM 1117 C CA . HIS A 1 140 ? -11.809 2.806 -11.214 1.00 87.19 140 HIS A CA 1
ATOM 1118 C C . HIS A 1 140 ? -10.845 3.067 -10.041 1.00 87.19 140 HIS A C 1
ATOM 1120 O O . HIS A 1 140 ? -11.145 3.870 -9.157 1.00 87.19 140 HIS A O 1
ATOM 1126 N N . ALA A 1 141 ? -9.659 2.454 -10.050 1.00 86.31 141 ALA A N 1
ATOM 1127 C CA . ALA A 1 141 ? -8.580 2.808 -9.147 1.00 86.31 141 ALA A CA 1
ATOM 1128 C C . ALA A 1 141 ? -7.863 4.026 -9.735 1.00 86.31 141 ALA A C 1
ATOM 1130 O O . ALA A 1 141 ? -7.158 3.928 -10.739 1.00 86.31 141 ALA A O 1
ATOM 1131 N N . LYS A 1 142 ? -8.070 5.189 -9.117 1.00 78.19 142 LYS A N 1
ATOM 1132 C CA . LYS A 1 142 ? -7.403 6.442 -9.486 1.00 78.19 142 LYS A CA 1
ATOM 1133 C C . LYS A 1 142 ? -6.314 6.744 -8.455 1.00 78.19 142 LYS A C 1
ATOM 1135 O O . LYS A 1 142 ? -6.572 7.505 -7.518 1.00 78.19 142 LYS A O 1
ATOM 1140 N N . PRO A 1 143 ? -5.122 6.123 -8.554 1.00 74.69 143 PRO A N 1
ATOM 1141 C CA . PRO A 1 143 ? -4.034 6.467 -7.650 1.00 74.69 143 PRO A CA 1
ATOM 1142 C C . PRO A 1 143 ? -3.702 7.946 -7.850 1.00 74.69 143 PRO A C 1
ATOM 1144 O O . PRO A 1 143 ? -3.439 8.363 -8.973 1.00 74.69 143 PRO A O 1
ATOM 1147 N N . ARG A 1 144 ? -3.694 8.757 -6.783 1.00 71.44 144 ARG A N 1
ATOM 1148 C CA . ARG A 1 144 ? -3.393 10.194 -6.967 1.00 71.44 144 ARG A CA 1
ATOM 1149 C C . ARG A 1 144 ? -1.955 10.450 -7.434 1.00 71.44 144 ARG A C 1
ATOM 1151 O O . ARG A 1 144 ? -1.672 11.499 -7.988 1.00 71.44 144 ARG A O 1
ATOM 1158 N N . ILE A 1 145 ? -1.042 9.513 -7.168 1.00 75.12 145 ILE A N 1
ATOM 1159 C CA . ILE A 1 145 ? 0.368 9.586 -7.559 1.00 75.12 145 ILE A CA 1
ATOM 1160 C C . ILE A 1 145 ? 0.809 8.181 -7.975 1.00 75.12 145 ILE A C 1
ATOM 1162 O O . ILE A 1 145 ? 0.605 7.215 -7.225 1.00 75.12 145 ILE A O 1
ATOM 1166 N N . LEU A 1 146 ? 1.442 8.088 -9.144 1.00 78.50 146 LEU A N 1
ATOM 1167 C CA . LEU A 1 146 ? 2.086 6.877 -9.629 1.00 78.50 146 LEU A CA 1
ATOM 1168 C C . LEU A 1 146 ? 3.565 7.180 -9.890 1.00 78.50 146 LEU A C 1
ATOM 1170 O O . LEU A 1 146 ? 3.910 8.038 -10.692 1.00 78.50 146 LEU A O 1
ATOM 1174 N N . ILE A 1 147 ? 4.453 6.511 -9.166 1.00 76.25 147 ILE A N 1
ATOM 1175 C CA . ILE A 1 147 ? 5.895 6.773 -9.226 1.00 76.25 147 ILE A CA 1
ATOM 1176 C C . ILE A 1 147 ? 6.538 5.651 -10.023 1.00 76.25 147 ILE A C 1
ATOM 1178 O O . ILE A 1 147 ? 6.376 4.490 -9.654 1.00 76.25 147 ILE A O 1
ATOM 1182 N N . VAL A 1 148 ? 7.291 5.978 -11.072 1.00 73.88 148 VAL A N 1
ATOM 1183 C CA . VAL A 1 148 ? 8.060 4.978 -11.818 1.00 73.88 148 VAL A CA 1
ATOM 1184 C C . VAL A 1 148 ? 9.529 5.112 -11.465 1.00 73.88 148 VAL A C 1
ATOM 1186 O O . VAL A 1 148 ? 10.153 6.151 -11.674 1.00 73.88 148 VAL A O 1
ATOM 1189 N N . THR A 1 149 ? 10.085 4.034 -10.931 1.00 74.38 149 THR A N 1
ATOM 1190 C CA . THR A 1 149 ? 11.522 3.880 -10.744 1.00 74.38 149 THR A CA 1
ATO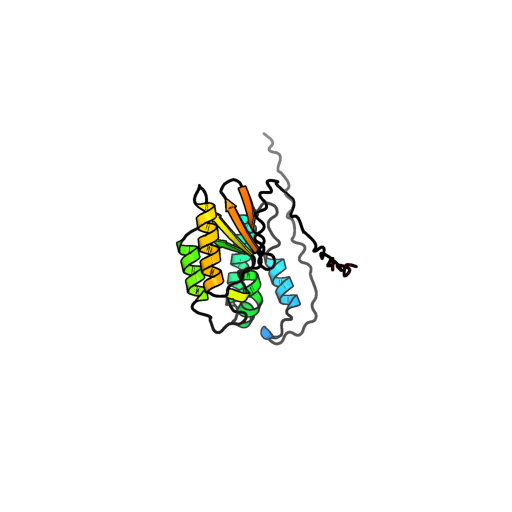M 1191 C C . THR A 1 149 ? 12.042 3.045 -11.903 1.00 74.38 149 THR A C 1
ATOM 1193 O O . THR A 1 149 ? 11.864 1.824 -11.930 1.00 74.38 149 THR A O 1
ATOM 1196 N N . LEU A 1 150 ? 12.648 3.721 -12.875 1.00 69.50 150 LEU A N 1
ATOM 1197 C CA . LEU A 1 150 ? 13.492 3.094 -13.883 1.00 69.50 150 LEU A CA 1
ATOM 1198 C C . LEU A 1 150 ? 14.843 2.841 -13.213 1.00 69.50 150 LEU A C 1
ATOM 1200 O O . LEU A 1 150 ? 15.262 3.683 -12.431 1.00 69.50 150 LEU A O 1
ATOM 1204 N N . GLY A 1 151 ? 15.487 1.698 -13.462 1.00 65.00 151 GLY A N 1
ATOM 1205 C CA . GLY A 1 151 ? 16.688 1.217 -12.742 1.00 65.00 151 GLY A CA 1
ATOM 1206 C C . GLY A 1 151 ? 17.568 2.278 -12.064 1.00 65.00 151 GLY A C 1
ATOM 1207 O O . GLY A 1 151 ? 17.716 2.230 -10.847 1.00 65.00 151 GLY A O 1
ATOM 1208 N N . ASP A 1 152 ? 18.035 3.270 -12.830 1.00 58.22 152 ASP A N 1
ATOM 1209 C CA . ASP A 1 152 ? 18.928 4.330 -12.334 1.00 58.22 152 ASP A CA 1
ATOM 1210 C C . ASP A 1 152 ? 18.284 5.734 -12.307 1.00 58.22 152 ASP A C 1
ATOM 1212 O O . ASP A 1 152 ? 18.942 6.726 -12.001 1.00 58.22 152 ASP A O 1
ATOM 1216 N N . THR A 1 153 ? 16.996 5.855 -12.647 1.00 57.38 153 THR A N 1
ATOM 1217 C CA . THR A 1 153 ? 16.267 7.133 -12.705 1.00 57.38 153 THR A CA 1
ATOM 1218 C C . THR A 1 153 ? 14.837 7.008 -12.171 1.00 57.38 153 THR A C 1
ATOM 1220 O O . THR A 1 153 ? 13.993 6.275 -12.684 1.00 57.38 153 THR A O 1
ATOM 1223 N N . THR A 1 154 ? 14.516 7.774 -11.130 1.00 56.06 154 THR A N 1
ATOM 1224 C CA . THR A 1 154 ? 13.128 7.966 -10.695 1.00 56.06 154 THR A CA 1
ATOM 1225 C C . THR A 1 154 ? 12.497 9.085 -11.507 1.00 56.06 154 THR A C 1
ATOM 1227 O O . THR A 1 154 ? 12.946 10.224 -11.415 1.00 56.06 154 THR A O 1
ATOM 1230 N N . VAL A 1 155 ? 11.442 8.784 -12.264 1.00 59.25 155 VAL A N 1
ATOM 1231 C CA . VAL A 1 155 ? 10.630 9.804 -12.939 1.00 59.25 155 VAL A CA 1
ATOM 1232 C C . VAL A 1 155 ? 9.280 9.865 -12.219 1.00 59.25 155 VAL A C 1
ATOM 1234 O O . VAL A 1 155 ? 8.498 8.909 -12.306 1.00 59.25 155 VAL A O 1
ATOM 1237 N N . PRO A 1 156 ? 8.989 10.932 -11.450 1.00 56.47 156 PRO A N 1
ATOM 1238 C CA . PRO A 1 156 ? 7.673 11.099 -10.852 1.00 56.47 156 PRO A CA 1
ATOM 1239 C C . PRO A 1 156 ? 6.653 11.395 -11.959 1.00 56.47 156 PRO A C 1
ATOM 1241 O O . PRO A 1 156 ? 6.822 12.336 -12.730 1.00 56.47 156 PRO A O 1
ATOM 1244 N N . TYR A 1 157 ? 5.588 10.595 -12.034 1.00 59.38 157 TYR A N 1
ATOM 1245 C CA . TYR A 1 157 ? 4.449 10.870 -12.902 1.00 59.38 157 TYR A CA 1
ATOM 1246 C C . TYR A 1 157 ? 3.315 11.439 -12.046 1.00 59.38 157 TYR A C 1
ATOM 1248 O O . TYR A 1 157 ? 2.730 10.743 -11.208 1.00 59.38 157 TYR A O 1
ATOM 1256 N N . ILE A 1 158 ? 3.036 12.730 -12.222 1.00 60.22 158 ILE A N 1
ATOM 1257 C CA . ILE A 1 158 ? 1.967 13.429 -11.505 1.00 60.22 158 ILE A CA 1
ATOM 1258 C C . ILE A 1 158 ? 0.800 13.600 -12.474 1.00 60.22 158 ILE A C 1
ATOM 1260 O O . ILE A 1 158 ? 0.940 14.214 -13.530 1.00 60.22 158 ILE A O 1
ATOM 1264 N N . GLU A 1 159 ? -0.350 13.032 -12.116 1.00 54.25 159 GLU A N 1
ATOM 1265 C CA . GLU A 1 159 ? -1.589 13.200 -12.869 1.00 54.25 159 GLU A CA 1
ATOM 1266 C C . GLU A 1 159 ? -2.408 14.321 -12.221 1.00 54.25 159 GLU A C 1
ATOM 1268 O O . GLU A 1 159 ? -3.110 14.102 -11.237 1.00 54.25 159 GLU A O 1
ATOM 1273 N N . THR A 1 160 ? -2.286 15.537 -12.753 1.00 52.22 160 THR A N 1
ATOM 1274 C CA . THR A 1 160 ? -3.143 16.676 -12.395 1.00 52.22 160 THR A CA 1
ATOM 1275 C C . THR A 1 160 ? -4.243 16.810 -13.439 1.00 52.22 160 THR A C 1
ATOM 1277 O O . THR A 1 160 ? -3.945 17.149 -14.579 1.00 52.22 160 THR A O 1
ATOM 1280 N N . ASP A 1 161 ? -5.491 16.509 -13.071 1.00 47.91 161 ASP A N 1
ATOM 1281 C CA . ASP A 1 161 ? -6.724 16.885 -13.788 1.00 47.91 161 ASP A CA 1
ATOM 1282 C C . ASP A 1 161 ? -6.685 16.767 -15.328 1.00 47.91 161 ASP A C 1
ATOM 1284 O O . ASP A 1 161 ? -7.140 17.644 -16.058 1.00 47.91 161 ASP A O 1
ATOM 1288 N N . GLY A 1 162 ? -6.142 15.657 -15.842 1.00 50.06 162 GLY A N 1
ATOM 1289 C CA . GLY A 1 162 ? -6.093 15.370 -17.282 1.00 50.06 162 GLY A CA 1
ATOM 1290 C C . GLY A 1 162 ? -4.846 15.872 -18.020 1.00 50.06 162 GLY A C 1
ATOM 1291 O O . GLY A 1 162 ? -4.696 15.580 -19.205 1.00 50.06 162 GLY A O 1
ATOM 1292 N N . VAL A 1 163 ? -3.912 16.539 -17.339 1.00 45.72 163 VAL A N 1
ATOM 1293 C CA . VAL A 1 163 ? -2.606 16.924 -17.888 1.00 45.72 163 VAL A CA 1
ATOM 1294 C C . VAL A 1 163 ?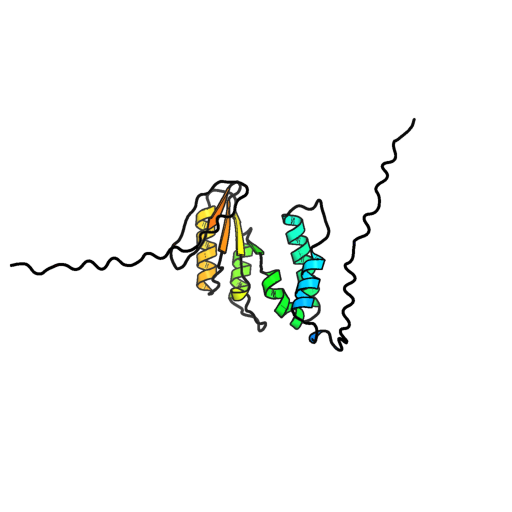 -1.536 15.959 -17.377 1.00 45.72 163 VAL A C 1
ATOM 1296 O O . VAL A 1 163 ? -1.225 15.896 -16.190 1.00 45.72 163 VAL A O 1
ATOM 1299 N N . SER A 1 164 ? -0.975 15.178 -18.301 1.00 50.97 164 SER A N 1
ATOM 1300 C CA . SER A 1 164 ? 0.178 14.309 -18.058 1.00 50.97 164 SER A CA 1
ATOM 1301 C C . SER A 1 164 ? 1.449 15.156 -18.045 1.00 50.97 164 SER A C 1
ATOM 1303 O O . SER A 1 164 ? 1.978 15.475 -19.111 1.00 50.97 164 SER A O 1
ATOM 1305 N N . LEU A 1 165 ? 1.970 15.497 -16.868 1.00 50.91 165 LEU A N 1
ATOM 1306 C CA . LEU A 1 165 ? 3.273 16.153 -16.769 1.00 50.91 165 LEU A CA 1
ATOM 1307 C C . LEU A 1 165 ? 4.373 15.092 -16.693 1.00 50.91 165 LEU A C 1
ATOM 1309 O O . LEU A 1 165 ? 4.561 14.425 -15.677 1.00 50.91 165 LEU A O 1
ATOM 1313 N N . TYR A 1 166 ? 5.107 14.939 -17.796 1.00 49.72 166 TYR A N 1
ATOM 1314 C CA . TYR A 1 166 ? 6.387 14.241 -17.797 1.00 49.72 166 TYR A CA 1
ATOM 1315 C C . TYR A 1 166 ? 7.446 15.244 -17.341 1.00 49.72 166 TYR A C 1
ATOM 1317 O O . TYR A 1 166 ? 7.883 16.083 -18.124 1.00 49.72 166 TYR A O 1
ATOM 1325 N N . ALA A 1 167 ? 7.821 15.202 -16.064 1.00 46.38 167 ALA A N 1
ATOM 1326 C CA . ALA A 1 167 ? 8.951 15.970 -15.562 1.00 46.38 167 ALA A CA 1
ATOM 1327 C C . ALA A 1 167 ? 10.174 15.041 -15.517 1.00 46.38 167 ALA A C 1
ATOM 1329 O O . ALA A 1 167 ? 10.303 14.256 -14.573 1.00 46.38 167 ALA A O 1
ATOM 1330 N N . PRO A 1 168 ? 11.080 15.073 -16.514 1.00 39.53 168 PRO A N 1
ATOM 1331 C CA . PRO A 1 168 ? 12.369 14.409 -16.410 1.00 39.53 168 PRO A CA 1
ATOM 1332 C C . PRO A 1 168 ? 13.249 15.237 -15.467 1.00 39.53 168 PRO A C 1
ATOM 1334 O O . PRO A 1 168 ? 14.180 15.914 -15.885 1.00 39.53 168 PRO A O 1
ATOM 1337 N N . SER A 1 169 ? 12.921 15.244 -14.180 1.00 40.44 169 SER A N 1
ATOM 1338 C CA . SER A 1 169 ? 13.752 15.870 -13.162 1.00 40.44 169 SER A CA 1
ATOM 1339 C C . SER A 1 169 ? 14.648 14.794 -12.567 1.00 40.44 169 SER A C 1
ATOM 1341 O O . SER A 1 169 ? 14.291 14.120 -11.604 1.00 40.44 169 SER A O 1
ATOM 1343 N N . ILE A 1 170 ? 15.833 14.632 -13.157 1.00 43.19 170 ILE A N 1
ATOM 1344 C CA . ILE A 1 170 ? 16.996 14.198 -12.383 1.00 43.19 170 ILE A CA 1
ATOM 1345 C C . ILE A 1 170 ? 17.154 15.236 -11.272 1.00 43.19 170 ILE A C 1
ATOM 1347 O O . ILE A 1 170 ? 17.235 16.415 -11.594 1.00 43.19 170 ILE A O 1
ATOM 1351 N N . ILE A 1 171 ? 17.148 14.815 -10.007 1.00 33.38 171 ILE A N 1
ATOM 1352 C CA . ILE A 1 171 ? 18.004 15.317 -8.920 1.00 33.38 171 ILE A CA 1
ATOM 1353 C C . ILE A 1 171 ? 17.667 14.514 -7.658 1.00 33.38 171 ILE A C 1
ATOM 1355 O O . ILE A 1 171 ? 16.522 14.439 -7.209 1.00 33.38 171 ILE A O 1
ATOM 1359 N N . ALA A 1 172 ? 18.705 13.917 -7.080 1.00 35.94 172 ALA A N 1
ATOM 1360 C CA . ALA A 1 172 ? 18.690 13.418 -5.721 1.00 35.94 172 ALA A CA 1
ATOM 1361 C C . ALA A 1 172 ? 18.239 14.535 -4.758 1.00 35.94 172 ALA A C 1
ATOM 1363 O O . ALA A 1 172 ? 18.892 15.568 -4.658 1.00 35.94 172 ALA A O 1
ATOM 1364 N N . GLY A 1 173 ? 17.141 14.316 -4.030 1.00 33.09 173 GLY A N 1
ATOM 1365 C CA . GLY A 1 173 ? 16.912 15.000 -2.755 1.00 33.09 173 GLY A CA 1
ATOM 1366 C C . GLY A 1 173 ? 15.925 16.170 -2.685 1.00 33.09 173 GLY A C 1
ATOM 1367 O O . GLY A 1 173 ? 15.932 16.834 -1.655 1.00 33.09 173 GLY A O 1
ATOM 1368 N N . PHE A 1 174 ? 15.044 16.429 -3.661 1.00 29.91 174 PHE A N 1
ATOM 1369 C CA . PHE A 1 174 ? 13.997 17.454 -3.477 1.00 29.91 174 PHE A CA 1
ATOM 1370 C C . PHE A 1 174 ? 12.665 17.093 -4.154 1.00 29.91 174 PHE A C 1
ATOM 1372 O O . PHE A 1 174 ? 12.590 16.927 -5.369 1.00 29.91 174 PHE A O 1
ATOM 1379 N N . CYS A 1 175 ? 11.590 16.996 -3.364 1.00 28.92 175 CYS A N 1
ATOM 1380 C CA . CYS A 1 175 ? 10.219 16.935 -3.874 1.00 28.92 175 CYS A CA 1
ATOM 1381 C C . CYS A 1 175 ? 9.773 18.348 -4.271 1.00 28.92 175 CYS A C 1
ATOM 1383 O O . CYS A 1 175 ? 9.639 19.215 -3.409 1.00 28.92 175 CYS A O 1
ATOM 1385 N N . ILE A 1 176 ? 9.507 18.579 -5.557 1.00 33.84 176 ILE A N 1
ATOM 1386 C CA . ILE A 1 176 ? 8.875 19.817 -6.020 1.00 33.84 176 ILE A CA 1
ATOM 1387 C C . ILE A 1 176 ? 7.376 19.737 -5.691 1.00 33.84 176 ILE A C 1
ATOM 1389 O O . ILE A 1 176 ? 6.632 18.977 -6.307 1.00 33.84 176 ILE A O 1
ATOM 1393 N N . LEU A 1 177 ? 6.936 20.523 -4.708 1.00 32.44 177 LEU A N 1
ATOM 1394 C CA . LEU A 1 177 ? 5.532 20.882 -4.512 1.00 32.44 177 LEU A CA 1
ATOM 1395 C C . LEU A 1 177 ? 5.208 22.035 -5.473 1.00 32.44 177 LEU A C 1
ATOM 1397 O O . LEU A 1 177 ? 5.638 23.161 -5.234 1.00 32.44 177 LEU A O 1
ATOM 1401 N N . LEU A 1 178 ? 4.467 21.776 -6.554 1.00 35.28 178 LEU A N 1
ATOM 1402 C CA . LEU A 1 178 ? 3.885 22.851 -7.361 1.00 35.28 178 LEU A CA 1
ATOM 1403 C C . LEU A 1 178 ? 2.497 23.199 -6.818 1.00 35.28 178 LEU A C 1
ATOM 1405 O O . LEU A 1 178 ? 1.572 22.390 -6.857 1.00 35.28 178 LEU A O 1
ATOM 1409 N N . SER A 1 179 ? 2.403 24.416 -6.281 1.00 31.02 179 SER A N 1
ATOM 1410 C CA . SER A 1 179 ? 1.167 25.106 -5.922 1.00 31.02 179 SER A CA 1
ATOM 1411 C C . SER A 1 179 ? 0.502 25.659 -7.188 1.00 31.02 179 SER A C 1
ATOM 1413 O O . SER A 1 179 ? 1.185 26.186 -8.066 1.00 31.02 179 SER A O 1
ATOM 1415 N N . ASN A 1 180 ? -0.822 25.539 -7.277 1.00 32.12 180 ASN A N 1
ATOM 1416 C CA . ASN A 1 180 ? -1.630 26.004 -8.404 1.00 32.12 180 ASN A CA 1
ATOM 1417 C C . ASN A 1 180 ? -1.550 27.532 -8.569 1.00 32.12 180 ASN A C 1
ATOM 1419 O O . ASN A 1 180 ? -1.888 28.268 -7.643 1.00 32.12 180 ASN A O 1
ATOM 1423 N N . ALA A 1 181 ? -1.202 28.001 -9.769 1.00 31.97 181 ALA A N 1
ATOM 1424 C CA . ALA A 1 181 ? -1.530 29.345 -10.239 1.00 31.97 181 ALA A CA 1
ATOM 1425 C C . ALA A 1 181 ? -2.672 29.231 -11.262 1.00 31.97 181 ALA A C 1
ATOM 1427 O O . ALA A 1 181 ? -2.537 28.543 -12.275 1.00 31.97 181 ALA A O 1
ATOM 1428 N N . GLN A 1 182 ? -3.811 29.864 -10.972 1.00 33.72 182 GLN A N 1
ATOM 1429 C CA . GLN A 1 182 ? -4.926 30.010 -11.911 1.00 33.72 182 GLN A CA 1
ATOM 1430 C C . GLN A 1 182 ? -4.517 30.891 -13.105 1.00 33.72 182 GLN A C 1
ATOM 1432 O O . GLN A 1 182 ? -3.922 31.944 -12.879 1.00 33.72 182 GLN A O 1
ATOM 1437 N N . PRO A 1 183 ? -4.897 30.556 -14.351 1.00 40.53 183 PRO A N 1
ATOM 1438 C CA . PRO A 1 183 ? -4.901 31.532 -15.429 1.00 40.53 183 PRO A CA 1
ATOM 1439 C C . PRO A 1 183 ? -6.199 32.347 -15.351 1.00 40.53 183 PRO A C 1
ATOM 1441 O O . PRO A 1 183 ? -7.291 31.813 -15.559 1.00 40.53 183 PRO A O 1
ATOM 1444 N N . GLU A 1 184 ? -6.089 33.638 -15.035 1.00 38.78 184 GLU A N 1
ATOM 1445 C CA . GLU A 1 184 ? -7.189 34.577 -15.247 1.00 38.78 184 GLU A CA 1
ATOM 1446 C C . GLU A 1 184 ? -7.473 34.716 -16.748 1.00 38.78 184 GLU A C 1
ATOM 1448 O O . GLU A 1 184 ? -6.570 34.866 -17.574 1.00 38.78 184 GLU A O 1
ATOM 1453 N N . GLY A 1 185 ? -8.754 34.603 -17.097 1.00 45.44 185 GLY A N 1
ATOM 1454 C CA . GLY A 1 185 ? -9.242 34.613 -18.467 1.00 45.44 185 GLY A CA 1
ATOM 1455 C C . GLY A 1 185 ? -9.079 35.973 -19.140 1.00 45.44 185 GLY A C 1
ATOM 1456 O O . GLY A 1 185 ? -9.509 37.000 -18.625 1.00 45.44 185 GLY A O 1
ATOM 1457 N N . SER A 1 186 ? -8.511 35.965 -20.343 1.00 42.59 186 SER A N 1
ATOM 1458 C CA . SER A 1 186 ? -8.501 37.114 -21.247 1.00 42.59 186 SER A CA 1
ATOM 1459 C C . SER A 1 186 ? -9.709 37.022 -22.187 1.00 42.59 186 SER A C 1
ATOM 1461 O O . SER A 1 186 ? -9.660 36.346 -23.213 1.00 42.59 186 SER A O 1
ATOM 1463 N N . THR A 1 187 ? -10.816 37.685 -21.855 1.00 51.72 187 THR A N 1
ATOM 1464 C CA . THR A 1 187 ? -11.896 37.955 -22.818 1.00 51.72 187 THR A CA 1
ATOM 1465 C C . THR A 1 187 ? -11.472 39.098 -23.738 1.00 51.72 187 THR A C 1
ATOM 1467 O O . THR A 1 187 ? -11.398 40.250 -23.318 1.00 51.72 187 THR A O 1
ATOM 1470 N N . SER A 1 188 ? -11.167 38.766 -24.994 1.00 54.16 188 SER A N 1
ATOM 1471 C CA . SER A 1 188 ? -10.924 39.725 -26.074 1.00 54.16 188 SER A CA 1
ATOM 1472 C C . SER A 1 188 ? -12.260 40.204 -26.650 1.00 54.16 188 SER A C 1
ATOM 1474 O O . SER A 1 188 ? -13.022 39.417 -27.211 1.00 54.16 188 SER A O 1
ATOM 1476 N N . THR A 1 189 ? -12.544 41.496 -26.493 1.00 66.19 189 THR A N 1
ATOM 1477 C CA . THR A 1 189 ? -13.676 42.198 -27.112 1.00 66.19 189 THR A CA 1
ATOM 1478 C C . THR A 1 189 ? -13.224 42.780 -28.452 1.00 66.19 189 THR A C 1
ATOM 1480 O O . THR A 1 189 ? -12.338 43.632 -28.488 1.00 66.19 189 THR A O 1
ATOM 1483 N N . ILE A 1 190 ? -13.832 42.331 -29.552 1.00 66.31 190 ILE A N 1
ATOM 1484 C CA . ILE A 1 190 ? -13.646 42.882 -30.905 1.00 66.31 190 ILE A CA 1
ATOM 1485 C C . ILE A 1 190 ? -14.643 44.043 -31.099 1.00 66.31 190 ILE A C 1
ATOM 1487 O O . ILE A 1 190 ? -15.828 43.843 -30.827 1.00 66.31 190 ILE A O 1
ATOM 1491 N N . PRO A 1 191 ? -14.230 45.237 -31.570 1.00 67.25 191 PRO A N 1
ATOM 1492 C CA . PRO A 1 191 ? -15.165 46.308 -31.908 1.00 67.25 191 PRO A CA 1
ATOM 1493 C C . PRO A 1 191 ? -15.768 46.116 -33.317 1.00 67.25 191 PRO A C 1
ATOM 1495 O O . PRO A 1 191 ? -15.083 45.615 -34.212 1.00 67.25 191 PRO A O 1
ATOM 1498 N N . PRO A 1 192 ? -17.028 46.531 -33.547 1.00 66.06 192 PRO A N 1
ATOM 1499 C CA . PRO A 1 192 ? -17.621 46.542 -34.879 1.00 66.06 192 PRO A CA 1
ATOM 1500 C C . PRO A 1 192 ? -17.057 47.704 -35.708 1.00 66.06 192 PRO A C 1
ATOM 1502 O O . PRO A 1 192 ? -16.914 48.823 -35.215 1.00 66.06 192 PRO A O 1
ATOM 1505 N N . GLY A 1 193 ? -16.715 47.404 -36.961 1.00 70.69 193 GLY A N 1
ATOM 1506 C CA . GLY A 1 193 ? -16.185 48.357 -37.931 1.00 70.69 193 GLY A CA 1
ATOM 1507 C C . GLY A 1 193 ? -17.240 49.321 -38.474 1.00 70.69 193 GLY A C 1
ATOM 1508 O O . GLY A 1 193 ? -18.417 48.969 -38.590 1.00 70.69 193 GLY A O 1
ATOM 1509 N N . SER A 1 194 ? -16.756 50.510 -38.829 1.00 63.53 194 SER A N 1
ATOM 1510 C CA . SER A 1 194 ? -17.411 51.508 -39.680 1.00 63.53 194 SER A CA 1
ATOM 1511 C C . SER A 1 194 ? -16.710 51.555 -41.029 1.00 63.53 194 SER A C 1
ATOM 1513 O O . SER A 1 194 ? -15.463 51.422 -41.025 1.00 63.53 194 SER A O 1
#

Foldseek 3Di:
DDDDDDPDDPPDPPPPPPPDPDPDPDPLPDDLVVLVVVLVVQLPDDPPDDPVVSLVSSLVVLVVQLVPDLVSVLSSLLVNQQEAEAEDPVSLVVLLVQLVDFDPRPPTNLVSHEDYEYEDEDPCQVVSVVVSVVSSVVSVNDHQWYWYDYPPAIFTFGDDPNDTDGDRDDDPDDDDDDDDDDDDDDDDDDDDDD

pLDDT: mean 73.68, std 19.17, range [28.92, 95.81]